Protein AF-A0A842LSG8-F1 (afdb_monomer_lite)

Structure (mmCIF, N/CA/C/O backbone):
data_AF-A0A842LSG8-F1
#
_entry.id   AF-A0A842LSG8-F1
#
loop_
_atom_site.group_PDB
_atom_site.id
_atom_site.type_symbol
_atom_site.label_atom_id
_atom_site.label_alt_id
_atom_site.label_comp_id
_atom_site.label_asym_id
_atom_site.label_entity_id
_atom_site.label_seq_id
_atom_site.pdbx_PDB_ins_code
_atom_site.Cartn_x
_atom_site.Cartn_y
_atom_site.Cartn_z
_atom_site.occupancy
_atom_site.B_iso_or_equiv
_atom_site.auth_seq_id
_atom_site.auth_comp_id
_atom_site.auth_asym_id
_atom_site.auth_atom_id
_atom_site.pdbx_PDB_model_num
ATOM 1 N N . MET A 1 1 ? -43.975 -7.155 25.895 1.00 55.78 1 MET A N 1
ATOM 2 C CA . MET A 1 1 ? -42.741 -7.930 25.704 1.00 55.78 1 MET A CA 1
ATOM 3 C C . MET A 1 1 ? -42.785 -9.088 26.669 1.00 55.78 1 MET A C 1
ATOM 5 O O . MET A 1 1 ? -43.113 -8.853 27.828 1.00 55.78 1 MET A O 1
ATOM 9 N N . SER A 1 2 ? -42.590 -10.312 26.189 1.00 77.25 2 SER A N 1
ATOM 10 C CA . SER A 1 2 ? -42.457 -11.473 27.076 1.00 77.25 2 SER A CA 1
ATOM 11 C C . SER A 1 2 ? -41.068 -11.467 27.731 1.00 77.25 2 SER A C 1
ATOM 13 O O . SER A 1 2 ? -40.121 -10.920 27.170 1.00 77.25 2 SER A O 1
ATOM 15 N N . GLU A 1 3 ? -40.923 -12.083 28.907 1.00 71.56 3 GLU A N 1
ATOM 16 C CA . GLU A 1 3 ? -39.617 -12.243 29.584 1.00 71.56 3 GLU A CA 1
ATOM 17 C C . GLU A 1 3 ? -38.573 -12.937 28.684 1.00 71.56 3 GLU A C 1
ATOM 19 O O . GLU A 1 3 ? -37.369 -12.710 28.795 1.00 71.56 3 GLU A O 1
ATOM 24 N N . GLU A 1 4 ? -39.042 -13.753 27.741 1.00 65.88 4 GLU A N 1
ATOM 25 C CA . GLU A 1 4 ? -38.227 -14.462 26.758 1.00 65.88 4 GLU A CA 1
ATOM 26 C C . GLU A 1 4 ? -37.640 -13.515 25.689 1.00 65.88 4 GLU A C 1
ATOM 28 O O . GLU A 1 4 ? -36.493 -13.688 25.273 1.00 65.88 4 GLU A O 1
ATOM 33 N N . GLU A 1 5 ? -38.374 -12.465 25.302 1.00 69.44 5 GLU A N 1
ATOM 34 C CA . GLU A 1 5 ? -37.896 -11.418 24.387 1.00 69.44 5 GLU A CA 1
ATOM 35 C C . GLU A 1 5 ? -36.836 -10.521 25.051 1.00 69.44 5 GLU A C 1
ATOM 37 O O . GLU A 1 5 ? -35.821 -10.207 24.426 1.00 69.44 5 GLU A O 1
ATOM 42 N N . GLU A 1 6 ? -37.009 -10.160 26.330 1.00 69.94 6 GLU A N 1
ATOM 43 C CA . GLU A 1 6 ? -36.014 -9.374 27.087 1.00 69.94 6 GLU A CA 1
ATOM 44 C C . GLU A 1 6 ? -34.704 -10.144 27.307 1.00 69.94 6 GLU A C 1
ATOM 46 O O . GLU A 1 6 ? -33.606 -9.575 27.211 1.00 69.94 6 GLU A O 1
ATOM 51 N N . LEU A 1 7 ? -34.795 -11.452 27.564 1.00 68.69 7 LEU A N 1
ATOM 52 C CA . LEU A 1 7 ? -33.628 -12.316 27.726 1.00 68.69 7 LEU A CA 1
ATOM 53 C C . LEU A 1 7 ? -32.852 -12.460 26.408 1.00 68.69 7 LEU A C 1
ATOM 55 O O . LEU A 1 7 ? -31.624 -12.333 26.397 1.00 68.69 7 LEU A O 1
ATOM 59 N N . GLN A 1 8 ? -33.552 -12.674 25.289 1.00 60.44 8 GLN A N 1
ATOM 60 C CA . GLN A 1 8 ? -32.927 -12.738 23.965 1.00 60.44 8 GLN A CA 1
ATOM 61 C C . GLN A 1 8 ? -32.280 -11.410 23.570 1.00 60.44 8 GLN A C 1
ATOM 63 O O . GLN A 1 8 ? -31.160 -11.399 23.050 1.00 60.44 8 GLN A O 1
ATOM 68 N N . GLU A 1 9 ? -32.933 -10.282 23.855 1.00 70.75 9 GLU A N 1
ATOM 69 C CA . GLU A 1 9 ? -32.367 -8.967 23.581 1.00 70.75 9 GLU A CA 1
ATOM 70 C C . GLU A 1 9 ? -31.087 -8.734 24.399 1.00 70.75 9 GLU A C 1
ATOM 72 O O . GLU A 1 9 ? -30.064 -8.319 23.846 1.00 70.75 9 GLU A O 1
ATOM 77 N N . THR A 1 10 ? -31.098 -9.083 25.685 1.00 64.75 10 THR A N 1
ATOM 78 C CA . THR A 1 10 ? -29.938 -8.943 26.577 1.00 64.75 10 THR A CA 1
ATOM 79 C C . THR A 1 10 ? -28.764 -9.817 26.134 1.00 64.75 10 THR A C 1
ATOM 81 O O . THR A 1 10 ? -27.637 -9.325 26.028 1.00 64.75 10 THR A O 1
ATOM 84 N N . LEU A 1 11 ? -29.017 -11.086 25.798 1.00 55.78 11 LEU A N 1
ATOM 85 C CA . LEU A 1 11 ? -27.997 -11.999 25.274 1.00 55.78 11 LEU A CA 1
ATOM 86 C C . LEU A 1 11 ? -27.431 -11.502 23.940 1.00 55.78 11 LEU A C 1
ATOM 88 O O . LEU A 1 11 ? -26.215 -11.483 23.756 1.00 55.78 11 LEU A O 1
ATOM 92 N N . SER A 1 12 ? -28.286 -11.024 23.031 1.00 52.38 12 SER A N 1
ATOM 93 C CA . SER A 1 12 ? -27.840 -10.479 21.744 1.00 52.38 12 SER A CA 1
ATOM 94 C C . SER A 1 12 ? -26.951 -9.243 21.915 1.00 52.38 12 SER A C 1
ATOM 96 O O . SER A 1 12 ? -25.945 -9.097 21.218 1.00 52.38 12 SER A O 1
ATOM 98 N N . ARG A 1 13 ? -27.274 -8.369 22.877 1.00 48.56 13 ARG A N 1
ATOM 99 C CA . ARG A 1 13 ? -26.466 -7.193 23.217 1.00 48.56 13 ARG A CA 1
ATOM 100 C C . ARG A 1 13 ? -25.126 -7.606 23.818 1.00 48.56 13 ARG A C 1
ATOM 102 O O . ARG A 1 13 ? -24.107 -7.072 23.396 1.00 48.56 13 ARG A O 1
ATOM 109 N N . ALA A 1 14 ? -25.109 -8.573 24.735 1.00 36.78 14 ALA A N 1
ATOM 110 C CA . ALA A 1 14 ? -23.878 -9.073 25.348 1.00 36.78 14 ALA A CA 1
ATOM 111 C C . ALA A 1 14 ? -22.926 -9.693 24.310 1.00 36.78 14 ALA A C 1
ATOM 113 O O . ALA A 1 14 ? -21.749 -9.337 24.269 1.00 36.78 14 ALA A O 1
ATOM 114 N N . VAL A 1 15 ? -23.448 -10.534 23.409 1.00 47.09 15 VAL A N 1
ATOM 115 C CA . VAL A 1 15 ? -22.669 -11.132 22.311 1.00 47.09 15 VAL A CA 1
ATOM 116 C C . VAL A 1 15 ? -22.115 -10.056 21.373 1.00 47.09 15 VAL A C 1
ATOM 118 O O . VAL A 1 15 ? -20.947 -10.109 20.996 1.00 47.09 15 VAL A O 1
ATOM 121 N N . ARG A 1 16 ? -22.913 -9.033 21.033 1.00 49.25 16 ARG A N 1
ATOM 122 C CA . ARG A 1 16 ? -22.454 -7.901 20.207 1.00 49.25 16 ARG A CA 1
ATOM 123 C C . ARG A 1 16 ? -21.369 -7.074 20.891 1.00 49.25 16 ARG A C 1
ATOM 125 O O . ARG A 1 16 ? -20.438 -6.644 20.221 1.00 49.25 16 ARG A O 1
ATOM 132 N N . VAL A 1 17 ? -21.477 -6.840 22.200 1.00 54.22 17 VAL A N 1
ATOM 133 C CA . VAL A 1 17 ? -20.466 -6.101 22.974 1.00 54.22 17 VAL A CA 1
ATOM 134 C C . VAL A 1 17 ? -19.151 -6.876 23.022 1.00 54.22 17 VAL A C 1
ATOM 136 O O . VAL A 1 17 ? -18.103 -6.278 22.800 1.00 54.22 17 VAL A O 1
ATOM 139 N N . GLN A 1 18 ? -19.205 -8.192 23.241 1.00 53.81 18 GLN A N 1
ATOM 140 C CA . GLN A 1 18 ? -18.018 -9.044 23.233 1.00 53.81 18 GLN A CA 1
ATOM 141 C C . GLN A 1 18 ? -17.352 -9.069 21.850 1.00 53.81 18 GLN A C 1
ATOM 143 O O . GLN A 1 18 ? -16.176 -8.745 21.742 1.00 53.81 18 GLN A O 1
ATOM 148 N N . ALA A 1 19 ? -18.119 -9.324 20.783 1.00 60.44 19 ALA A N 1
ATOM 149 C CA . ALA A 1 19 ? -17.597 -9.319 19.415 1.00 60.44 19 ALA A CA 1
ATOM 150 C C . ALA A 1 19 ? -17.009 -7.955 19.009 1.00 60.44 19 ALA A C 1
ATOM 152 O O . ALA A 1 19 ? -15.992 -7.889 18.319 1.00 60.44 19 ALA A O 1
ATOM 153 N N . LYS A 1 20 ? -17.624 -6.854 19.462 1.00 60.91 20 LYS A N 1
ATOM 154 C CA . LYS A 1 20 ? -17.096 -5.502 19.254 1.00 60.91 20 LYS A CA 1
ATOM 155 C C . LYS A 1 20 ? -15.776 -5.286 20.000 1.00 60.91 20 LYS A C 1
ATOM 157 O O . LYS A 1 20 ? -14.866 -4.698 19.425 1.00 60.91 20 LYS A O 1
ATOM 162 N N . GLY A 1 21 ? -15.668 -5.762 21.242 1.00 70.81 21 GLY A N 1
ATOM 163 C CA . GLY A 1 21 ? -14.427 -5.716 22.019 1.00 70.81 21 GLY A CA 1
ATOM 164 C C . GLY A 1 21 ? -13.300 -6.508 21.354 1.00 70.81 21 GLY A C 1
ATOM 165 O O . GLY A 1 21 ? -12.195 -5.990 21.212 1.00 70.81 21 GLY A O 1
ATOM 166 N N . ASP A 1 22 ? -13.601 -7.708 20.856 1.00 79.56 22 ASP A N 1
ATOM 167 C CA . ASP A 1 22 ? -12.632 -8.559 20.155 1.00 79.56 22 ASP A CA 1
ATOM 168 C C . ASP A 1 22 ? -12.140 -7.899 18.852 1.00 79.56 22 ASP A C 1
ATOM 170 O O . ASP A 1 22 ? -10.942 -7.893 18.557 1.00 79.56 22 ASP A O 1
ATOM 174 N N . PHE A 1 23 ? -13.047 -7.279 18.089 1.00 85.88 23 PHE A N 1
ATOM 175 C CA . PHE A 1 23 ? -12.702 -6.546 16.868 1.00 85.88 23 PHE A CA 1
ATOM 176 C C . PHE A 1 23 ? -11.850 -5.301 17.145 1.00 85.88 23 PHE A C 1
ATOM 178 O O . PHE A 1 23 ? -10.839 -5.076 16.479 1.00 85.88 23 PHE A O 1
ATOM 185 N N . GLU A 1 24 ? -12.230 -4.503 18.144 1.00 88.94 24 GLU A N 1
ATOM 186 C CA . GLU A 1 24 ? -11.475 -3.319 18.552 1.00 88.94 24 GLU A CA 1
ATOM 187 C C . GLU A 1 24 ? -10.051 -3.687 18.991 1.00 88.94 24 GLU A C 1
ATOM 189 O O . GLU A 1 24 ? -9.092 -3.029 18.584 1.00 88.94 24 GLU A O 1
ATOM 194 N N . GLN A 1 25 ? -9.894 -4.766 19.764 1.00 87.25 25 GLN A N 1
ATOM 195 C CA . GLN A 1 25 ? -8.588 -5.266 20.195 1.00 87.25 25 GLN A CA 1
ATOM 196 C C . GLN A 1 25 ? -7.729 -5.751 19.021 1.00 87.25 25 GLN A C 1
ATOM 198 O O . GLN A 1 25 ? -6.537 -5.435 18.965 1.00 87.25 25 GLN A O 1
ATOM 203 N N . LEU A 1 26 ? -8.314 -6.475 18.059 1.00 87.25 26 LEU A N 1
ATOM 204 C CA . LEU A 1 26 ? -7.616 -6.900 16.840 1.00 87.25 26 LEU A CA 1
ATOM 205 C C . LEU A 1 26 ? -7.103 -5.695 16.045 1.00 87.25 26 LEU A C 1
ATOM 207 O O . LEU A 1 26 ? -5.921 -5.630 15.694 1.00 87.25 26 LEU A O 1
ATOM 211 N N . LEU A 1 27 ? -7.975 -4.712 15.819 1.00 90.38 27 LEU A N 1
ATOM 212 C CA . LEU A 1 27 ? -7.647 -3.502 15.075 1.00 90.38 27 LEU A CA 1
ATOM 213 C C . LEU A 1 27 ? -6.578 -2.670 15.797 1.00 90.38 27 LEU A C 1
ATOM 215 O O . LEU A 1 27 ? -5.617 -2.213 15.174 1.00 90.38 27 LEU A O 1
ATOM 219 N N . ALA A 1 28 ? -6.696 -2.524 17.119 1.00 89.69 28 ALA A N 1
ATOM 220 C CA . ALA A 1 28 ? -5.701 -1.848 17.941 1.00 89.69 28 ALA A CA 1
ATOM 221 C C . ALA A 1 28 ? -4.338 -2.545 17.875 1.00 89.69 28 ALA A C 1
ATOM 223 O O . ALA A 1 28 ? -3.325 -1.872 17.683 1.00 89.69 28 ALA A O 1
ATOM 224 N N . SER A 1 29 ? -4.297 -3.876 17.970 1.00 87.38 29 SER A N 1
ATOM 225 C CA . SER A 1 29 ? -3.062 -4.664 17.879 1.00 87.38 29 SER A CA 1
ATOM 226 C C . SER A 1 29 ? -2.364 -4.496 16.527 1.00 87.38 29 SER A C 1
ATOM 228 O O . SER A 1 29 ? -1.147 -4.279 16.468 1.00 87.38 29 SER A O 1
ATOM 230 N N . GLN A 1 30 ? -3.130 -4.519 15.433 1.00 88.81 30 GLN A N 1
ATOM 231 C CA . GLN A 1 30 ? -2.596 -4.318 14.089 1.00 88.81 30 GLN A CA 1
ATOM 232 C C . GLN A 1 30 ? -2.036 -2.906 13.900 1.00 88.81 30 GLN A C 1
ATOM 234 O O . GLN A 1 30 ? -0.895 -2.752 13.457 1.00 88.81 30 GLN A O 1
ATOM 239 N N . LEU A 1 31 ? -2.792 -1.871 14.281 1.00 91.06 31 LEU A N 1
ATOM 240 C CA . LEU A 1 31 ? -2.326 -0.486 14.166 1.00 91.06 31 LEU A CA 1
ATOM 241 C C . LEU A 1 31 ? -1.130 -0.201 15.079 1.00 91.06 31 LEU A C 1
ATOM 243 O O . LEU A 1 31 ? -0.202 0.498 14.671 1.00 91.06 31 LEU A O 1
ATOM 247 N N . ALA A 1 32 ? -1.110 -0.757 16.291 1.00 88.94 32 ALA A N 1
ATOM 248 C CA . ALA A 1 32 ? 0.016 -0.611 17.204 1.00 88.94 32 ALA A CA 1
ATOM 249 C C . ALA A 1 32 ? 1.275 -1.295 16.661 1.00 88.94 32 ALA A C 1
ATOM 251 O O . ALA A 1 32 ? 2.360 -0.717 16.723 1.00 88.94 32 ALA A O 1
ATOM 252 N N . SER A 1 33 ? 1.131 -2.477 16.059 1.00 87.56 33 SER A N 1
ATOM 253 C CA . SER A 1 33 ? 2.239 -3.176 15.403 1.00 87.56 33 SER A CA 1
ATOM 254 C C . SER A 1 33 ? 2.791 -2.372 14.220 1.00 87.56 33 SER A C 1
ATOM 256 O O . SER A 1 33 ? 4.010 -2.256 14.085 1.00 87.56 33 SER A O 1
ATOM 258 N N . ALA A 1 34 ? 1.920 -1.738 13.422 1.00 90.31 34 ALA A N 1
ATOM 259 C CA . ALA A 1 34 ? 2.311 -0.893 12.291 1.00 90.31 34 ALA A CA 1
ATOM 260 C C . ALA A 1 34 ? 3.203 0.295 12.699 1.00 90.31 34 ALA A C 1
ATOM 262 O O . ALA A 1 34 ? 4.068 0.701 11.924 1.00 90.31 34 ALA A O 1
ATOM 263 N N . LEU A 1 35 ? 3.051 0.848 13.912 1.00 86.56 35 LEU A N 1
ATOM 264 C CA . LEU A 1 35 ? 3.853 1.989 14.386 1.00 86.56 35 LEU A CA 1
ATOM 265 C C . LEU A 1 35 ? 5.359 1.703 14.415 1.00 86.56 35 LEU A C 1
ATOM 267 O O . LEU A 1 35 ? 6.147 2.616 14.140 1.00 86.56 35 LEU A O 1
ATOM 271 N N . PHE A 1 36 ? 5.736 0.456 14.702 1.00 85.00 36 PHE A N 1
ATOM 272 C CA . PHE A 1 36 ? 7.124 0.027 14.886 1.00 85.00 36 PHE A CA 1
ATOM 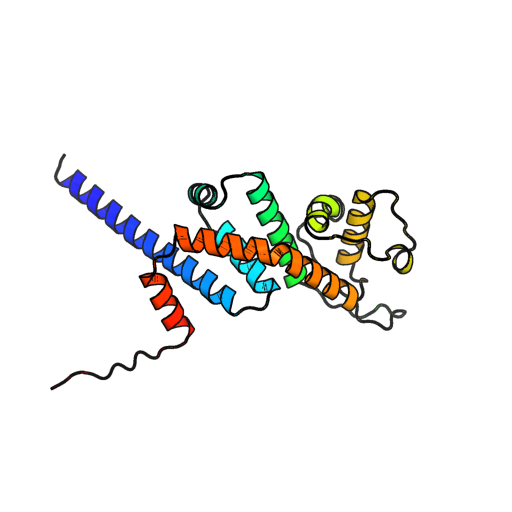273 C C . PHE A 1 36 ? 7.744 -0.630 13.647 1.00 85.00 36 PHE A C 1
ATOM 275 O O . PHE A 1 36 ? 8.917 -0.991 13.685 1.00 85.00 36 PHE A O 1
ATOM 282 N N . GLN A 1 37 ? 6.985 -0.781 12.560 1.00 90.75 37 GLN A N 1
ATOM 283 C CA . GLN A 1 37 ? 7.505 -1.320 11.303 1.00 90.75 37 GLN A CA 1
ATOM 284 C C . GLN A 1 37 ? 8.253 -0.266 10.481 1.00 90.75 37 GLN A C 1
ATOM 286 O O . GLN A 1 37 ? 8.086 0.948 10.675 1.00 90.75 37 GLN A O 1
ATOM 291 N N . ASP A 1 38 ? 9.040 -0.746 9.515 1.00 94.75 38 ASP A N 1
ATOM 292 C CA . ASP A 1 38 ? 9.593 0.085 8.450 1.00 94.75 38 ASP A CA 1
ATOM 293 C C . ASP A 1 38 ? 8.476 0.789 7.646 1.00 94.75 38 ASP A C 1
ATOM 295 O O . ASP A 1 38 ? 7.304 0.391 7.703 1.00 94.75 38 ASP A O 1
ATOM 299 N N . PRO A 1 39 ? 8.802 1.864 6.908 1.00 97.38 39 PRO A N 1
ATOM 300 C CA . PRO A 1 39 ? 7.802 2.668 6.217 1.00 97.38 39 PRO A CA 1
ATOM 301 C C . PRO A 1 39 ? 6.884 1.894 5.262 1.00 97.38 39 PRO A C 1
ATOM 303 O O . PRO A 1 39 ? 5.682 2.164 5.243 1.00 97.38 39 PRO A O 1
ATOM 306 N N . LEU A 1 40 ? 7.414 0.934 4.497 1.00 97.44 40 LEU A N 1
ATOM 307 C CA . LEU A 1 40 ? 6.625 0.164 3.536 1.00 97.44 40 LEU A CA 1
ATOM 308 C C . LEU A 1 40 ? 5.634 -0.745 4.265 1.00 97.44 40 LEU A C 1
ATOM 310 O O . LEU A 1 40 ? 4.435 -0.720 3.975 1.00 97.44 40 LEU A O 1
ATOM 314 N N . ASN A 1 41 ? 6.110 -1.496 5.261 1.00 95.25 41 ASN A N 1
ATOM 315 C CA . ASN A 1 41 ? 5.244 -2.363 6.055 1.00 95.25 41 ASN A CA 1
ATOM 316 C C . ASN A 1 41 ? 4.208 -1.571 6.857 1.00 95.25 41 ASN A C 1
ATOM 318 O O . ASN A 1 41 ? 3.069 -2.012 6.980 1.00 95.25 41 ASN A O 1
ATOM 322 N N . LYS A 1 42 ? 4.544 -0.373 7.340 1.00 96.81 42 LYS A N 1
ATOM 323 C CA . LYS A 1 42 ? 3.579 0.524 7.989 1.00 96.81 42 LYS A CA 1
ATOM 324 C C . LYS A 1 42 ? 2.436 0.911 7.053 1.00 96.81 42 LYS A C 1
ATOM 326 O O . LYS A 1 42 ? 1.278 0.797 7.445 1.00 96.81 42 LYS A O 1
ATOM 331 N N . ILE A 1 43 ? 2.748 1.334 5.825 1.00 98.06 43 ILE A N 1
ATOM 332 C CA . ILE A 1 43 ? 1.739 1.652 4.801 1.00 98.06 43 ILE A CA 1
ATOM 333 C C . ILE A 1 43 ? 0.851 0.432 4.549 1.00 98.06 43 ILE A C 1
ATOM 335 O O . ILE A 1 43 ? -0.372 0.526 4.656 1.00 98.06 43 ILE A O 1
ATOM 339 N N . ARG A 1 44 ? 1.476 -0.723 4.284 1.00 97.25 44 ARG A N 1
ATOM 340 C CA . ARG A 1 44 ? 0.781 -1.987 4.025 1.00 97.25 44 ARG A CA 1
ATOM 341 C C . ARG A 1 44 ? -0.176 -2.349 5.158 1.00 97.25 44 ARG A C 1
ATOM 343 O O . ARG A 1 44 ? -1.360 -2.530 4.907 1.00 97.25 44 ARG A O 1
ATOM 350 N N . MET A 1 45 ? 0.308 -2.394 6.397 1.00 95.38 45 MET A N 1
ATOM 351 C CA . MET A 1 45 ? -0.488 -2.808 7.555 1.00 95.38 45 MET A CA 1
ATOM 352 C C . MET A 1 45 ? -1.662 -1.871 7.840 1.00 95.38 45 MET A C 1
ATOM 354 O O . MET A 1 45 ? -2.708 -2.335 8.291 1.00 95.38 45 MET A O 1
ATOM 358 N N . VAL A 1 46 ? -1.510 -0.568 7.587 1.00 97.31 46 VAL A N 1
ATOM 359 C CA . VAL A 1 46 ? -2.612 0.389 7.749 1.00 97.31 46 VAL A CA 1
ATOM 360 C C . VAL A 1 46 ? -3.677 0.198 6.675 1.00 97.31 46 VAL A C 1
ATOM 362 O O . VAL A 1 46 ? -4.866 0.210 6.991 1.00 97.31 46 VAL A O 1
ATOM 365 N N . PHE A 1 47 ? -3.277 -0.007 5.420 1.00 97.31 47 PHE A N 1
ATOM 366 C CA . PHE A 1 47 ? -4.240 -0.322 4.368 1.00 97.31 47 PHE A CA 1
ATOM 367 C C . PHE A 1 47 ? -4.911 -1.682 4.606 1.00 97.31 47 PHE A C 1
ATOM 369 O O . PHE A 1 47 ? -6.118 -1.790 4.431 1.00 97.31 47 PHE A O 1
ATOM 376 N N . GLU A 1 48 ? -4.190 -2.690 5.102 1.00 94.69 48 GLU A N 1
ATOM 377 C CA . GLU A 1 48 ? -4.782 -3.966 5.532 1.00 94.69 48 GLU A CA 1
ATOM 378 C C . GLU A 1 48 ? -5.810 -3.759 6.651 1.00 94.69 48 GLU A C 1
ATOM 380 O O . GLU A 1 48 ? -6.915 -4.285 6.566 1.00 94.69 48 GLU A O 1
ATOM 385 N N . ALA A 1 49 ? -5.489 -2.948 7.665 1.00 94.94 49 ALA A N 1
ATOM 386 C CA . ALA A 1 49 ? -6.399 -2.659 8.774 1.00 94.94 49 ALA A CA 1
ATOM 387 C C . ALA A 1 49 ? -7.703 -2.017 8.281 1.00 94.94 49 ALA A C 1
ATOM 389 O O . ALA A 1 49 ? -8.783 -2.329 8.774 1.00 94.94 49 ALA A O 1
ATOM 390 N N . TYR A 1 50 ? -7.603 -1.151 7.274 1.00 96.12 50 TYR A N 1
ATOM 391 C CA . TYR A 1 50 ? -8.759 -0.573 6.606 1.00 96.12 50 TYR A CA 1
ATOM 392 C C . TYR A 1 50 ? -9.578 -1.604 5.819 1.00 96.12 50 TYR A C 1
ATOM 394 O O . TYR A 1 50 ? -10.806 -1.615 5.891 1.00 96.12 50 TYR A O 1
ATOM 402 N N . LEU A 1 51 ? -8.913 -2.478 5.061 1.00 93.25 51 LEU A N 1
ATOM 403 C CA . LEU A 1 51 ? -9.579 -3.491 4.241 1.00 93.25 51 LEU A CA 1
ATOM 404 C C . LEU A 1 51 ? -10.282 -4.566 5.081 1.00 93.25 51 LEU A C 1
ATOM 406 O O . LEU A 1 51 ? -11.266 -5.136 4.610 1.00 93.25 51 LEU A O 1
ATOM 410 N N . LEU A 1 52 ? -9.824 -4.790 6.317 1.00 90.06 52 LEU A N 1
ATOM 411 C CA . LEU A 1 52 ? -10.464 -5.665 7.304 1.00 90.06 52 LEU A CA 1
ATOM 412 C C . LEU A 1 52 ? -11.761 -5.096 7.893 1.00 90.06 52 LEU A C 1
ATOM 414 O O . LEU A 1 52 ? -12.527 -5.851 8.494 1.00 90.06 52 LEU A O 1
ATOM 418 N N . LEU A 1 53 ? -12.019 -3.791 7.753 1.00 91.50 53 LEU A N 1
ATOM 419 C CA . LEU A 1 53 ? -13.268 -3.208 8.235 1.00 91.50 53 LEU A CA 1
ATOM 420 C C . LEU A 1 53 ? -14.464 -3.788 7.452 1.00 91.50 53 LEU A C 1
ATOM 422 O O . LEU A 1 53 ? -14.375 -3.951 6.230 1.00 91.50 53 LEU A O 1
ATOM 426 N N . PRO A 1 54 ? -15.609 -4.039 8.107 1.00 90.31 54 PRO A N 1
ATOM 427 C CA . PRO A 1 54 ? -16.869 -4.277 7.409 1.00 90.31 54 PRO A CA 1
ATOM 428 C C . PRO A 1 54 ? -17.203 -3.125 6.450 1.00 90.31 54 PRO A C 1
ATOM 430 O O . PRO A 1 54 ? -16.874 -1.971 6.725 1.00 90.31 54 PRO A O 1
ATOM 433 N N . ASP A 1 55 ? -17.892 -3.396 5.340 1.00 89.25 55 ASP A N 1
ATOM 434 C CA . ASP A 1 55 ? -18.178 -2.358 4.333 1.00 89.25 55 ASP A CA 1
ATOM 435 C C . ASP A 1 55 ? -18.988 -1.181 4.904 1.00 89.25 55 ASP A C 1
ATOM 437 O O . ASP A 1 55 ? -18.715 -0.023 4.588 1.00 89.25 55 ASP A O 1
ATOM 441 N N . GLU A 1 56 ? -19.908 -1.456 5.833 1.00 90.25 56 GLU A N 1
ATOM 442 C CA . GLU A 1 56 ? -20.658 -0.433 6.576 1.00 90.25 56 GLU A CA 1
ATOM 443 C C . GLU A 1 56 ? -19.771 0.481 7.438 1.00 90.25 56 GLU A C 1
ATOM 445 O O . GLU A 1 56 ? -20.122 1.634 7.701 1.00 90.25 56 GLU A O 1
ATOM 450 N N . ASP A 1 57 ? -18.614 -0.018 7.869 1.00 92.25 57 ASP A N 1
ATOM 451 C CA . ASP A 1 57 ? -17.634 0.703 8.673 1.00 92.25 57 ASP A CA 1
ATOM 452 C C . ASP A 1 57 ? -16.609 1.438 7.809 1.00 92.25 57 ASP A C 1
ATOM 454 O O . ASP A 1 57 ? -16.177 2.531 8.186 1.00 92.25 57 ASP A O 1
ATOM 458 N N . LYS A 1 58 ? -16.279 0.917 6.619 1.00 93.06 58 LYS A N 1
ATOM 459 C CA . LYS A 1 58 ? -15.403 1.607 5.659 1.00 93.06 58 LYS A CA 1
ATOM 460 C C . LYS A 1 58 ? -15.955 2.986 5.300 1.00 93.06 58 LYS A C 1
ATOM 462 O O . LYS A 1 58 ? -15.214 3.962 5.394 1.00 93.06 58 LYS A O 1
ATOM 467 N N . VAL A 1 59 ? -17.264 3.089 5.039 1.00 93.12 59 VAL A N 1
ATOM 468 C CA . VAL A 1 59 ? -17.954 4.359 4.717 1.00 93.12 59 VAL A CA 1
ATOM 469 C C . VAL A 1 59 ? -17.834 5.398 5.846 1.00 93.12 59 VAL A C 1
ATOM 471 O O . VAL A 1 59 ? -17.842 6.607 5.609 1.00 93.12 59 VAL A O 1
ATOM 474 N N . LYS A 1 60 ? -17.681 4.953 7.102 1.00 92.25 60 LYS A N 1
ATOM 475 C CA . LYS A 1 60 ? -17.514 5.844 8.268 1.00 92.25 60 LYS A CA 1
ATOM 476 C C . LYS A 1 60 ? -16.109 6.452 8.359 1.00 92.25 60 LYS A C 1
ATOM 478 O O . LYS A 1 60 ? -15.927 7.436 9.083 1.00 92.25 60 LYS A O 1
ATOM 483 N N . VAL A 1 61 ? -15.128 5.859 7.676 1.00 94.06 61 VAL A N 1
ATOM 484 C CA . VAL A 1 61 ? -13.714 6.278 7.652 1.00 94.06 61 VAL A CA 1
ATOM 485 C C . VAL A 1 61 ? -13.386 7.010 6.353 1.00 94.06 61 VAL A C 1
ATOM 487 O O . VAL A 1 61 ? -12.720 8.048 6.365 1.00 94.06 61 VAL A O 1
ATOM 490 N N . VAL A 1 62 ? -13.864 6.469 5.240 1.00 94.69 62 VAL A N 1
ATOM 491 C CA . VAL A 1 62 ? -13.673 6.970 3.884 1.00 94.69 62 VAL A CA 1
ATOM 492 C C . VAL A 1 62 ? -15.061 7.008 3.249 1.00 94.69 62 VAL A C 1
ATOM 494 O O . VAL A 1 62 ? -15.642 5.955 3.049 1.00 94.69 62 VAL A O 1
ATOM 497 N N . PRO A 1 63 ? -15.645 8.188 3.004 1.00 88.88 63 PRO A N 1
ATOM 498 C CA . PRO A 1 63 ? -16.980 8.285 2.413 1.00 88.88 63 PRO A CA 1
ATOM 499 C C . PRO A 1 63 ? -16.976 8.361 0.874 1.00 88.88 63 PRO A C 1
ATOM 501 O O . PRO A 1 63 ? -18.046 8.347 0.274 1.00 88.88 63 PRO A O 1
ATOM 504 N N . ASP A 1 64 ? -15.809 8.510 0.237 1.00 92.94 64 ASP A N 1
ATOM 505 C CA . ASP A 1 64 ? -15.662 8.692 -1.215 1.00 92.94 64 ASP A CA 1
ATOM 506 C C . ASP A 1 64 ? -15.136 7.423 -1.897 1.00 92.94 64 ASP A C 1
ATOM 508 O O . ASP A 1 64 ? -13.984 7.040 -1.681 1.00 92.94 64 ASP A O 1
ATOM 512 N N . ASP A 1 65 ? -15.943 6.812 -2.774 1.00 92.00 65 ASP A N 1
ATOM 513 C CA . ASP A 1 65 ? -15.622 5.580 -3.521 1.00 92.00 65 ASP A CA 1
ATOM 514 C C . ASP A 1 65 ? -14.271 5.644 -4.251 1.00 92.00 65 ASP A C 1
ATOM 516 O O . ASP A 1 65 ? -13.552 4.646 -4.342 1.00 92.00 65 ASP A O 1
ATOM 520 N N . LYS A 1 66 ? -13.871 6.826 -4.738 1.00 94.25 66 LYS A N 1
ATOM 521 C CA . LYS A 1 66 ? -12.570 6.991 -5.406 1.00 94.25 66 LYS A CA 1
ATOM 522 C C . LYS A 1 66 ? -11.400 6.881 -4.433 1.00 94.25 66 LYS A C 1
ATOM 524 O O . LYS A 1 66 ? -10.349 6.354 -4.798 1.00 94.25 66 LYS A O 1
ATOM 529 N N . GLU A 1 67 ? -11.559 7.361 -3.202 1.00 95.44 67 GLU A N 1
ATOM 530 C CA . GLU A 1 67 ? -10.567 7.189 -2.140 1.00 95.44 67 GLU A CA 1
ATOM 531 C C . GLU A 1 67 ? -10.476 5.708 -1.721 1.00 95.44 67 GLU A C 1
ATOM 533 O O . GLU A 1 67 ? -9.359 5.209 -1.566 1.00 95.44 67 GLU A O 1
ATOM 538 N N . HIS A 1 68 ? -11.597 4.964 -1.662 1.00 94.56 68 HIS A N 1
ATOM 539 C CA . HIS A 1 68 ? -11.579 3.502 -1.450 1.00 94.56 68 HIS A CA 1
ATOM 540 C C . HIS A 1 68 ? -10.742 2.786 -2.513 1.00 94.56 68 HIS A C 1
ATOM 542 O O . HIS A 1 68 ? -9.839 2.012 -2.185 1.00 94.56 68 HIS A O 1
ATOM 548 N N . GLU A 1 69 ? -11.036 3.057 -3.787 1.00 95.38 69 GLU A N 1
ATOM 549 C CA . GLU A 1 69 ? -10.339 2.438 -4.912 1.00 95.38 69 GLU A CA 1
ATOM 550 C C . GLU A 1 69 ? -8.847 2.791 -4.898 1.00 95.38 69 GLU A C 1
ATOM 552 O O . GLU A 1 69 ? -7.991 1.927 -5.095 1.00 95.38 69 GLU A O 1
ATOM 557 N N . ARG A 1 70 ? -8.514 4.051 -4.595 1.00 96.00 70 ARG A N 1
ATOM 558 C CA . ARG A 1 70 ? -7.124 4.492 -4.469 1.00 96.00 70 ARG A CA 1
ATOM 559 C C . ARG A 1 70 ? -6.383 3.741 -3.363 1.00 96.00 70 ARG A C 1
ATOM 561 O O . ARG A 1 70 ? -5.256 3.312 -3.599 1.00 96.00 70 ARG A O 1
ATOM 568 N N . ILE A 1 71 ? -6.984 3.575 -2.182 1.00 97.06 71 ILE A N 1
ATOM 569 C CA . ILE A 1 71 ? -6.374 2.829 -1.068 1.00 97.06 71 ILE A CA 1
ATOM 570 C C . ILE A 1 71 ? -6.128 1.374 -1.474 1.00 97.06 71 ILE A C 1
ATOM 572 O O . ILE A 1 71 ? -5.029 0.866 -1.262 1.00 97.06 71 ILE A O 1
ATOM 576 N N . PHE A 1 72 ? -7.112 0.728 -2.105 1.00 96.69 72 PHE A N 1
ATOM 577 C CA . PHE A 1 72 ? -6.981 -0.652 -2.574 1.00 96.69 72 PHE A CA 1
ATOM 578 C C . PHE A 1 72 ? -5.827 -0.812 -3.575 1.00 96.69 72 PHE A C 1
ATOM 580 O O . PHE A 1 72 ? -4.968 -1.675 -3.404 1.00 96.69 72 PHE A O 1
ATOM 587 N N . ARG A 1 73 ? -5.726 0.078 -4.568 1.00 97.31 73 ARG A N 1
ATOM 588 C CA . ARG A 1 73 ? -4.636 0.024 -5.553 1.00 97.31 73 ARG A CA 1
ATOM 589 C C . ARG A 1 73 ? -3.262 0.282 -4.935 1.00 97.31 73 ARG A C 1
ATOM 591 O O . ARG A 1 73 ? -2.292 -0.386 -5.281 1.00 97.31 73 ARG A O 1
ATOM 598 N N . LEU A 1 74 ? -3.156 1.240 -4.011 1.00 97.94 74 LEU A N 1
ATOM 599 C CA . LEU A 1 74 ? -1.898 1.501 -3.302 1.00 97.94 74 LEU A CA 1
ATOM 600 C C . LEU A 1 74 ? -1.507 0.332 -2.385 1.00 97.94 74 LEU A C 1
ATOM 602 O O . LEU A 1 74 ? -0.319 0.051 -2.239 1.00 97.94 74 LEU A O 1
ATOM 606 N N . TYR A 1 75 ? -2.481 -0.370 -1.803 1.00 97.88 75 TYR A N 1
ATOM 607 C CA . TYR A 1 75 ? -2.242 -1.612 -1.073 1.00 97.88 75 TYR A CA 1
ATOM 608 C C . TYR A 1 75 ? -1.656 -2.703 -1.975 1.00 97.88 75 TYR A C 1
ATOM 610 O O . TYR A 1 75 ? -0.634 -3.291 -1.628 1.00 97.88 75 TYR A O 1
ATOM 618 N N . GLU A 1 76 ? -2.224 -2.917 -3.161 1.00 97.12 76 GLU A N 1
ATOM 619 C CA . GLU A 1 76 ? -1.702 -3.878 -4.141 1.00 97.12 76 GLU A CA 1
ATOM 620 C C . GLU A 1 76 ? -0.260 -3.557 -4.574 1.00 97.12 76 GLU A C 1
ATOM 622 O O . GLU A 1 76 ? 0.579 -4.454 -4.688 1.00 97.12 76 GLU A O 1
ATOM 627 N N . VAL A 1 77 ? 0.067 -2.272 -4.736 1.00 98.00 77 VAL A N 1
ATOM 628 C CA . VAL A 1 77 ? 1.447 -1.820 -4.985 1.00 98.00 77 VAL A CA 1
ATOM 629 C C . VAL A 1 77 ? 2.358 -2.122 -3.791 1.00 98.00 77 VAL A C 1
ATOM 631 O O . VAL A 1 77 ? 3.460 -2.639 -3.984 1.00 98.00 77 VAL A O 1
ATOM 634 N N . ALA A 1 78 ? 1.906 -1.847 -2.561 1.00 97.94 78 ALA A N 1
ATOM 635 C CA . ALA A 1 78 ? 2.674 -2.147 -1.351 1.00 97.94 78 ALA A CA 1
ATOM 636 C C . ALA A 1 78 ? 2.975 -3.650 -1.226 1.00 97.94 78 ALA A C 1
ATOM 638 O O . ALA A 1 78 ? 4.082 -4.028 -0.838 1.00 97.94 78 ALA A O 1
ATOM 639 N N . ILE A 1 79 ? 2.018 -4.509 -1.594 1.00 97.19 79 ILE A N 1
ATOM 640 C CA . ILE A 1 79 ? 2.205 -5.963 -1.646 1.00 97.19 79 ILE A CA 1
ATOM 641 C C . ILE A 1 79 ? 3.274 -6.337 -2.672 1.00 97.19 79 ILE A C 1
ATOM 643 O O . ILE A 1 79 ? 4.153 -7.134 -2.349 1.00 97.19 79 ILE A O 1
ATOM 647 N N . GLY A 1 80 ? 3.256 -5.732 -3.863 1.00 96.81 80 GLY A N 1
ATOM 648 C CA . GLY A 1 80 ? 4.301 -5.937 -4.869 1.00 96.81 80 GLY A CA 1
ATOM 649 C C . GLY A 1 80 ? 5.696 -5.636 -4.316 1.00 96.81 80 GLY A C 1
ATOM 650 O O . GLY A 1 80 ? 6.567 -6.507 -4.329 1.00 96.81 80 GLY A O 1
ATOM 651 N N . PHE A 1 81 ? 5.901 -4.441 -3.753 1.00 97.62 81 PHE A N 1
ATOM 652 C CA . PHE A 1 81 ? 7.198 -4.058 -3.174 1.00 97.62 81 PHE A CA 1
ATOM 653 C C . PHE A 1 81 ? 7.599 -4.889 -1.947 1.00 97.62 81 PHE A C 1
ATOM 655 O O . PHE A 1 81 ? 8.785 -5.108 -1.717 1.00 97.62 81 PHE A O 1
ATOM 662 N N . SER A 1 82 ? 6.639 -5.412 -1.181 1.00 95.56 82 SER A N 1
ATOM 663 C CA . SER A 1 82 ? 6.942 -6.293 -0.040 1.00 95.56 82 SER A CA 1
ATOM 664 C C . SER A 1 82 ? 7.465 -7.669 -0.472 1.00 95.56 82 SER A C 1
ATOM 666 O O . SER A 1 82 ? 8.044 -8.383 0.341 1.00 95.56 82 SER A O 1
ATOM 668 N N . ASN A 1 83 ? 7.269 -8.042 -1.740 1.00 95.44 83 ASN A N 1
ATOM 669 C CA . ASN A 1 83 ? 7.600 -9.356 -2.286 1.00 95.44 83 ASN A CA 1
ATOM 670 C C . ASN A 1 83 ? 8.652 -9.282 -3.405 1.00 95.44 83 ASN A C 1
ATOM 672 O O . ASN A 1 83 ? 8.659 -10.130 -4.296 1.00 95.44 83 ASN A O 1
ATOM 676 N N . ILE A 1 84 ? 9.533 -8.274 -3.383 1.00 95.44 84 ILE A N 1
ATOM 677 C CA . ILE A 1 84 ? 10.615 -8.142 -4.370 1.00 95.44 84 ILE A CA 1
ATOM 678 C C . ILE A 1 84 ? 11.430 -9.439 -4.441 1.00 95.44 84 ILE A C 1
ATOM 680 O O . ILE A 1 84 ? 11.962 -9.916 -3.437 1.00 95.44 84 ILE A O 1
ATOM 684 N N . VAL A 1 85 ? 11.576 -9.979 -5.650 1.00 93.81 85 VAL A N 1
ATOM 685 C CA . VAL A 1 85 ? 12.386 -11.169 -5.917 1.00 93.81 85 VAL A CA 1
ATOM 686 C C . VAL A 1 85 ? 13.736 -10.719 -6.452 1.00 93.81 85 VAL A C 1
ATOM 688 O O . VAL A 1 85 ? 13.824 -10.169 -7.547 1.00 93.81 85 VAL A O 1
ATOM 691 N N . ILE A 1 86 ? 14.797 -10.955 -5.681 1.00 91.56 86 ILE A N 1
ATOM 692 C CA . ILE A 1 86 ? 16.169 -10.651 -6.102 1.00 91.56 86 ILE A CA 1
ATOM 693 C C . ILE A 1 86 ? 16.689 -11.820 -6.938 1.00 91.56 86 ILE A C 1
ATOM 695 O O . ILE A 1 86 ? 16.793 -12.954 -6.465 1.00 91.56 86 ILE A O 1
ATOM 699 N N . GLY A 1 87 ? 16.994 -11.536 -8.200 1.00 82.75 87 GLY A N 1
ATOM 700 C CA . GLY A 1 87 ? 17.533 -12.490 -9.156 1.00 82.75 87 GLY A CA 1
ATOM 701 C C . GLY A 1 87 ? 19.051 -12.395 -9.268 1.00 82.75 87 GLY A C 1
ATOM 702 O O . GLY A 1 87 ? 19.674 -11.392 -8.917 1.00 82.75 87 GLY A O 1
ATOM 703 N N . ARG A 1 88 ? 19.667 -13.448 -9.817 1.00 67.75 88 ARG A N 1
ATOM 704 C CA . ARG A 1 88 ? 21.050 -13.334 -10.289 1.00 67.75 88 ARG A CA 1
ATOM 705 C C . ARG A 1 88 ? 21.061 -12.489 -11.563 1.00 67.75 88 ARG A C 1
ATOM 707 O O . ARG A 1 88 ? 20.200 -12.717 -12.417 1.00 67.75 88 ARG A O 1
ATOM 714 N N . PRO A 1 89 ? 22.023 -11.566 -11.722 1.00 66.19 89 PRO A N 1
ATOM 715 C CA . PRO A 1 89 ? 22.165 -10.840 -12.971 1.00 66.19 89 PRO A CA 1
ATOM 716 C C . PRO A 1 89 ? 22.299 -11.814 -14.147 1.00 66.19 89 PRO A C 1
ATOM 718 O O . PRO A 1 89 ? 22.963 -12.851 -14.008 1.00 66.19 89 PRO A O 1
ATOM 721 N N . PRO A 1 90 ? 21.727 -11.496 -15.322 1.00 66.69 90 PRO A N 1
ATOM 722 C CA . PRO A 1 90 ? 22.083 -12.202 -16.543 1.00 66.69 90 PRO A CA 1
ATOM 723 C C . PRO A 1 90 ? 23.603 -12.127 -16.770 1.00 66.69 90 PRO A C 1
ATOM 725 O O . PRO A 1 90 ? 24.237 -11.186 -16.292 1.00 66.69 90 PRO A O 1
ATOM 728 N N . PRO A 1 91 ? 24.203 -13.044 -17.552 1.00 66.31 91 PRO A N 1
ATOM 729 C CA . PRO A 1 91 ? 25.660 -13.140 -17.735 1.00 66.31 91 PRO A CA 1
ATOM 730 C C . PRO A 1 91 ? 26.366 -11.850 -18.190 1.00 66.31 91 PRO A C 1
ATOM 732 O O . PRO A 1 91 ? 27.588 -11.758 -18.119 1.00 66.31 91 PRO A O 1
ATOM 735 N N . HIS A 1 92 ? 25.607 -10.871 -18.684 1.00 66.69 92 HIS A N 1
ATOM 736 C CA . HIS A 1 92 ? 26.089 -9.602 -19.224 1.00 66.69 92 HIS A CA 1
ATOM 737 C C . HIS A 1 92 ? 25.830 -8.391 -18.312 1.00 66.69 92 HIS A C 1
ATOM 739 O O . HIS A 1 92 ? 26.210 -7.279 -18.669 1.00 66.69 92 HIS A O 1
ATOM 745 N N . TYR A 1 93 ? 25.205 -8.585 -17.148 1.00 63.19 93 TYR A N 1
ATOM 746 C CA . TYR A 1 93 ? 24.942 -7.521 -16.181 1.00 63.19 93 TYR A CA 1
ATOM 747 C C . TYR A 1 93 ? 25.856 -7.680 -14.966 1.00 63.19 93 TYR A C 1
ATOM 749 O O . TYR A 1 93 ? 26.016 -8.766 -14.419 1.00 63.19 93 TYR A O 1
ATOM 757 N N . PHE A 1 94 ? 26.451 -6.574 -14.526 1.00 70.12 94 PHE A N 1
ATOM 758 C CA . PHE A 1 94 ? 27.318 -6.531 -13.342 1.00 70.12 94 PHE A CA 1
ATOM 759 C C . PHE A 1 94 ? 26.588 -6.025 -12.087 1.00 70.12 94 PHE A C 1
ATOM 761 O O . PHE A 1 94 ? 27.221 -5.780 -11.064 1.00 70.12 94 PHE A O 1
ATOM 768 N N . VAL A 1 95 ? 25.268 -5.836 -12.167 1.00 80.56 95 VAL A N 1
ATOM 769 C CA . VAL A 1 95 ? 24.430 -5.270 -11.099 1.00 80.56 95 VAL A CA 1
ATOM 770 C C . VAL A 1 95 ? 23.344 -6.258 -10.699 1.00 80.56 95 VAL A C 1
ATOM 772 O O . VAL A 1 95 ? 22.787 -6.926 -11.562 1.00 80.56 95 VAL A O 1
ATOM 775 N N . GLU A 1 96 ? 23.036 -6.355 -9.405 1.00 87.44 96 GLU A N 1
ATOM 776 C CA . GLU A 1 96 ? 21.915 -7.173 -8.930 1.00 87.44 96 GLU A CA 1
ATOM 777 C C . GLU A 1 96 ? 20.605 -6.699 -9.566 1.00 87.44 96 GLU A C 1
ATOM 779 O O . GLU A 1 96 ? 20.311 -5.500 -9.591 1.00 87.44 96 GLU A O 1
ATOM 784 N N . CYS A 1 97 ? 19.827 -7.650 -10.077 1.00 90.31 97 CYS A N 1
ATOM 785 C CA . CYS A 1 97 ? 18.533 -7.401 -10.696 1.00 90.31 97 CYS A CA 1
ATOM 786 C C . CYS A 1 97 ? 17.415 -7.917 -9.790 1.00 90.31 97 CYS A C 1
ATOM 788 O O . CYS A 1 97 ? 17.610 -8.844 -9.000 1.00 90.31 97 CYS A O 1
ATOM 790 N N . ALA A 1 98 ? 16.233 -7.330 -9.918 1.00 93.06 98 ALA A N 1
ATOM 791 C CA . ALA A 1 98 ? 15.059 -7.745 -9.180 1.00 93.06 98 ALA A CA 1
ATOM 792 C C . ALA A 1 98 ? 13.783 -7.631 -10.021 1.00 93.06 98 ALA A C 1
ATOM 794 O O . ALA A 1 98 ? 13.711 -6.839 -10.963 1.00 93.06 98 ALA A O 1
ATOM 795 N N . SER A 1 99 ? 12.770 -8.415 -9.652 1.00 94.50 99 SER A N 1
ATOM 796 C CA . SER A 1 99 ? 11.386 -8.235 -10.096 1.00 94.50 99 SER A CA 1
ATOM 797 C C . SER A 1 99 ? 10.487 -7.835 -8.938 1.00 94.50 99 SER A C 1
ATOM 799 O O . SER A 1 99 ? 10.675 -8.251 -7.793 1.00 94.50 99 SER A O 1
ATOM 801 N N . VAL A 1 100 ? 9.463 -7.053 -9.265 1.00 96.69 100 VAL A N 1
ATOM 802 C CA . VAL A 1 100 ? 8.355 -6.719 -8.376 1.00 96.69 100 VAL A CA 1
ATOM 803 C C . VAL A 1 100 ? 7.123 -7.498 -8.847 1.00 96.69 100 VAL A C 1
ATOM 805 O O . VAL A 1 100 ? 6.574 -7.168 -9.900 1.00 96.69 100 VAL A O 1
ATOM 808 N N . PRO A 1 101 ? 6.679 -8.543 -8.125 1.00 95.31 101 PRO A N 1
ATOM 809 C CA . PRO A 1 101 ? 5.541 -9.361 -8.534 1.00 95.31 101 PRO A CA 1
ATOM 810 C C . PRO A 1 101 ? 4.224 -8.661 -8.179 1.00 95.31 101 PRO A C 1
ATOM 812 O O . PRO A 1 101 ? 3.536 -9.031 -7.228 1.00 95.31 101 PRO A O 1
ATOM 815 N N . PHE A 1 102 ? 3.885 -7.606 -8.919 1.00 95.94 102 PHE A N 1
ATOM 816 C CA . PHE A 1 102 ? 2.612 -6.914 -8.738 1.00 95.94 102 PHE A CA 1
ATOM 817 C C . PHE A 1 102 ? 1.422 -7.866 -8.966 1.00 95.94 102 PHE A C 1
ATOM 819 O O . PHE A 1 102 ? 1.473 -8.693 -9.878 1.00 95.94 102 PHE A O 1
ATOM 826 N N . PRO A 1 103 ? 0.333 -7.746 -8.179 1.00 94.06 103 PRO A N 1
ATOM 827 C CA . PRO A 1 103 ? -0.866 -8.573 -8.348 1.00 94.06 103 PRO A CA 1
ATOM 828 C C . PRO A 1 103 ? -1.739 -8.140 -9.541 1.00 94.06 103 PRO A C 1
ATOM 830 O O . PRO A 1 103 ? -2.737 -8.792 -9.837 1.00 94.06 103 PRO A O 1
ATOM 833 N N . PHE A 1 104 ? -1.369 -7.056 -10.228 1.00 94.69 104 PHE A N 1
ATOM 834 C CA . PHE A 1 104 ? -2.049 -6.515 -11.403 1.00 94.69 104 PHE A CA 1
ATOM 835 C C . PHE A 1 104 ? -1.222 -6.720 -12.676 1.00 94.69 104 PHE A C 1
ATOM 837 O O . PHE A 1 104 ? -0.009 -6.946 -12.636 1.00 94.69 104 PHE A O 1
ATOM 844 N N . SER A 1 105 ? -1.876 -6.626 -13.835 1.00 94.00 105 SER A N 1
ATOM 845 C CA . SER A 1 105 ? -1.196 -6.784 -15.121 1.00 94.00 105 SER A CA 1
ATOM 846 C C . SER A 1 105 ? -0.392 -5.538 -15.506 1.00 94.00 105 SER A C 1
ATOM 848 O O . SER A 1 105 ? -0.762 -4.409 -15.187 1.00 94.00 105 SER A O 1
ATOM 850 N N . TRP A 1 106 ? 0.673 -5.704 -16.294 1.00 90.75 106 TRP A N 1
ATOM 851 C CA . TRP A 1 106 ? 1.457 -4.564 -16.794 1.00 90.75 106 TRP A CA 1
ATOM 852 C C . TRP A 1 106 ? 0.636 -3.591 -17.662 1.00 90.75 106 TRP A C 1
ATOM 854 O O . TRP A 1 106 ? 0.963 -2.407 -17.739 1.00 90.75 106 TRP A O 1
ATOM 864 N N . VAL A 1 107 ? -0.456 -4.063 -18.278 1.00 92.50 107 VAL A N 1
ATOM 865 C CA . VAL A 1 107 ? -1.398 -3.235 -19.053 1.00 92.50 107 VAL A CA 1
ATOM 866 C C . VAL A 1 107 ? -2.142 -2.250 -18.154 1.00 92.50 107 VAL A C 1
ATOM 868 O O . VAL A 1 107 ? -2.511 -1.170 -18.602 1.00 92.50 107 VAL A O 1
ATOM 871 N N . GLU A 1 108 ? -2.341 -2.603 -16.888 1.00 93.12 108 GLU A N 1
ATOM 872 C CA . GLU A 1 108 ? -2.997 -1.755 -15.895 1.00 93.12 108 GLU A CA 1
ATOM 873 C C . GLU A 1 108 ? -2.018 -0.826 -15.182 1.00 93.12 108 GLU A C 1
ATOM 875 O O . GLU A 1 108 ? -2.447 0.019 -14.402 1.00 93.12 108 GLU A O 1
ATOM 880 N N . GLY A 1 109 ? -0.720 -0.930 -15.473 1.00 89.31 109 GLY A N 1
ATOM 881 C CA . GLY A 1 109 ? 0.342 -0.184 -14.807 1.00 89.31 109 GLY A CA 1
ATOM 882 C C . GLY A 1 109 ? 0.100 1.321 -14.688 1.00 89.31 109 GLY A C 1
ATOM 883 O O . GLY A 1 109 ? 0.420 1.917 -13.659 1.00 89.31 109 GLY A O 1
ATOM 884 N N . ASP A 1 110 ? -0.537 1.940 -15.687 1.00 91.44 110 ASP A N 1
ATOM 885 C CA . ASP A 1 110 ? -0.887 3.364 -15.660 1.00 91.44 110 ASP A CA 1
ATOM 886 C C . ASP A 1 110 ? -1.848 3.737 -14.518 1.00 91.44 110 ASP A C 1
ATOM 888 O O . ASP A 1 110 ? -1.676 4.775 -13.876 1.00 91.44 110 ASP A O 1
ATOM 892 N N . LYS A 1 111 ? -2.791 2.849 -14.190 1.00 94.12 111 LYS A N 1
ATOM 893 C CA . LYS A 1 111 ? -3.789 3.031 -13.125 1.00 94.12 111 LYS A CA 1
ATOM 894 C C . LYS A 1 111 ? -3.211 2.925 -11.714 1.00 94.12 111 LYS A C 1
ATOM 896 O O . LYS A 1 111 ? -3.872 3.359 -10.766 1.00 94.12 111 LYS A O 1
ATOM 901 N N . TYR A 1 112 ? -2.034 2.314 -11.589 1.00 95.88 112 TYR A N 1
ATOM 902 C CA . TYR A 1 112 ? -1.379 1.988 -10.324 1.00 95.88 112 TYR A CA 1
ATOM 903 C C . TYR A 1 112 ? -0.146 2.853 -10.101 1.00 95.88 112 TYR A C 1
ATOM 905 O O . TYR A 1 112 ? -0.106 3.653 -9.168 1.00 95.88 112 TYR A O 1
ATOM 913 N N . LEU A 1 113 ? 0.846 2.746 -10.987 1.00 93.88 113 LEU A N 1
ATOM 914 C CA . LEU A 1 113 ? 2.089 3.498 -10.863 1.00 93.88 113 LEU A CA 1
ATOM 915 C C . LEU A 1 113 ? 1.865 5.002 -11.059 1.00 93.88 113 LEU A C 1
ATOM 917 O O . LEU A 1 113 ? 2.527 5.810 -10.413 1.00 93.88 113 LEU A O 1
ATOM 921 N N . GLY A 1 114 ? 0.870 5.391 -11.864 1.00 91.50 114 GLY A N 1
ATOM 922 C CA . GLY A 1 114 ? 0.483 6.792 -12.044 1.00 91.50 114 GLY A CA 1
ATOM 923 C C . GLY A 1 114 ? -0.062 7.465 -10.779 1.00 91.50 114 GLY A C 1
ATOM 924 O O . GLY A 1 114 ? -0.162 8.688 -10.744 1.00 91.50 114 GLY A O 1
ATOM 925 N N . LEU A 1 115 ? -0.390 6.700 -9.729 1.00 92.25 115 LEU A N 1
ATOM 926 C CA . LEU A 1 115 ? -0.871 7.245 -8.454 1.00 92.25 115 LEU A CA 1
ATOM 927 C C . LEU A 1 115 ? 0.238 7.874 -7.604 1.00 92.25 115 LEU A C 1
ATOM 929 O O . LEU A 1 115 ? -0.076 8.642 -6.690 1.00 92.25 115 LEU A O 1
ATOM 933 N N . PHE A 1 116 ? 1.498 7.507 -7.850 1.00 93.06 116 PHE A N 1
ATOM 934 C CA . PHE A 1 116 ? 2.624 7.919 -7.010 1.00 93.06 116 PHE A CA 1
ATOM 935 C C . PHE A 1 116 ? 3.879 8.316 -7.790 1.00 93.06 116 PHE A C 1
ATOM 937 O O . PHE A 1 116 ? 4.662 9.109 -7.275 1.00 93.06 116 PHE A O 1
ATOM 944 N N . LEU A 1 117 ? 4.075 7.811 -9.012 1.00 91.81 117 LEU A N 1
ATOM 945 C CA . LEU A 1 117 ? 5.202 8.232 -9.836 1.00 91.81 117 LEU A CA 1
ATOM 946 C C . LEU A 1 117 ? 5.009 9.670 -10.313 1.00 91.81 117 LEU A C 1
ATOM 948 O O . LEU A 1 117 ? 4.012 9.999 -10.957 1.00 91.81 117 LEU A O 1
ATOM 952 N N . ASN A 1 118 ? 6.001 10.512 -10.042 1.00 82.81 118 ASN A N 1
ATOM 953 C CA . ASN A 1 118 ? 5.993 11.930 -10.398 1.00 82.81 118 ASN A CA 1
ATOM 954 C C . ASN A 1 118 ? 6.964 12.285 -11.535 1.00 82.81 118 ASN A C 1
ATOM 956 O O . ASN A 1 118 ? 6.996 13.432 -11.985 1.00 82.81 118 ASN A O 1
ATOM 960 N N . ARG A 1 119 ? 7.754 11.315 -12.010 1.00 84.94 119 ARG A N 1
ATOM 961 C CA . ARG A 1 119 ? 8.783 11.521 -13.036 1.00 84.94 119 ARG A CA 1
ATOM 962 C C . ARG A 1 119 ? 8.951 10.322 -13.964 1.00 84.94 119 ARG A C 1
ATOM 964 O O . ARG A 1 119 ? 8.632 9.188 -13.614 1.00 84.94 119 ARG A O 1
ATOM 971 N N . LYS A 1 120 ? 9.534 10.580 -15.139 1.00 84.88 120 LYS A N 1
ATOM 972 C CA . LYS A 1 120 ? 10.024 9.536 -16.047 1.00 84.88 120 LYS A CA 1
ATOM 973 C C . LYS A 1 120 ? 11.407 9.054 -15.601 1.00 84.88 120 LYS A C 1
ATOM 975 O O . LYS A 1 120 ? 12.337 9.844 -15.475 1.00 84.88 120 LYS A O 1
ATOM 980 N N . TRP A 1 121 ? 11.533 7.750 -15.425 1.00 85.00 121 TRP A N 1
ATOM 981 C CA . TRP A 1 121 ? 12.792 7.011 -15.400 1.00 85.00 121 TRP A CA 1
ATOM 982 C C . TRP A 1 121 ? 13.290 6.767 -16.827 1.00 85.00 121 TRP A C 1
ATOM 984 O O . TRP A 1 121 ? 12.476 6.603 -17.738 1.00 85.00 121 TRP A O 1
ATOM 994 N N . ASP A 1 122 ? 14.608 6.730 -17.025 1.00 80.12 122 ASP A N 1
ATOM 995 C CA . ASP A 1 122 ? 15.233 6.610 -18.350 1.00 80.12 122 ASP A CA 1
ATOM 996 C C . ASP A 1 122 ? 15.095 5.198 -18.946 1.00 80.12 122 ASP A C 1
ATOM 998 O O . ASP A 1 122 ? 16.046 4.427 -19.039 1.00 80.12 122 ASP A O 1
ATOM 1002 N N . LEU A 1 123 ? 13.879 4.847 -19.367 1.00 79.62 123 LEU A N 1
ATOM 1003 C CA . LEU A 1 123 ? 13.595 3.586 -20.049 1.00 79.62 123 LEU A CA 1
ATOM 1004 C C . LEU A 1 123 ? 14.320 3.455 -21.388 1.00 79.62 123 LEU A C 1
ATOM 1006 O O . LEU A 1 123 ? 14.556 2.334 -21.830 1.00 79.62 123 LEU A O 1
ATOM 1010 N N . LYS A 1 124 ? 14.690 4.564 -22.034 1.00 79.38 124 LYS A N 1
ATOM 1011 C CA . LYS A 1 124 ? 15.405 4.525 -23.310 1.00 79.38 124 LYS A CA 1
ATOM 1012 C C . LYS A 1 124 ? 16.790 3.923 -23.125 1.00 79.38 124 LYS A C 1
ATOM 1014 O O . LYS A 1 124 ? 17.196 3.094 -23.933 1.00 79.38 124 LYS A O 1
ATOM 1019 N N . HIS A 1 125 ? 17.477 4.286 -22.044 1.00 76.75 125 HIS A N 1
ATOM 1020 C CA . HIS A 1 125 ? 18.758 3.685 -21.695 1.00 76.75 125 HIS A CA 1
ATOM 1021 C C . HIS A 1 125 ? 18.648 2.177 -21.418 1.00 76.75 125 HIS A C 1
ATOM 1023 O O . HIS A 1 125 ? 19.514 1.418 -21.847 1.00 76.75 125 HIS A O 1
ATOM 1029 N N . TYR A 1 126 ? 17.585 1.734 -20.737 1.00 71.00 126 TYR A N 1
ATOM 1030 C CA . TYR A 1 126 ? 17.455 0.336 -20.300 1.00 71.00 126 TYR A CA 1
ATOM 1031 C C . TYR A 1 126 ? 16.810 -0.598 -21.330 1.00 71.00 126 TYR A C 1
ATOM 1033 O O . TYR A 1 126 ? 17.200 -1.757 -21.428 1.00 71.00 126 TYR A O 1
ATOM 1041 N N . LEU A 1 127 ? 15.826 -0.113 -22.087 1.00 75.44 127 LEU A N 1
ATOM 1042 C CA . LEU A 1 127 ? 15.005 -0.919 -22.996 1.00 75.44 127 LEU A CA 1
ATOM 1043 C C . LEU A 1 127 ? 15.127 -0.501 -24.463 1.00 75.44 127 LEU A C 1
ATOM 1045 O O . LEU A 1 127 ? 14.610 -1.194 -25.333 1.00 75.44 127 LEU A O 1
ATOM 1049 N N . GLY A 1 128 ? 15.744 0.647 -24.761 1.00 78.94 128 GLY A N 1
ATOM 1050 C CA . GLY A 1 128 ? 15.717 1.222 -26.109 1.00 78.94 128 GLY A CA 1
ATOM 1051 C C . GLY A 1 128 ? 14.324 1.691 -26.549 1.00 78.94 128 GLY A C 1
ATOM 1052 O O . GLY A 1 128 ? 14.113 1.948 -27.731 1.00 78.94 128 GLY A O 1
ATOM 1053 N N . ILE A 1 129 ? 13.374 1.800 -25.614 1.00 79.50 129 ILE A N 1
ATOM 1054 C CA . ILE A 1 129 ? 11.988 2.202 -25.874 1.00 79.50 129 ILE A CA 1
ATOM 1055 C C . ILE A 1 129 ? 11.788 3.635 -25.383 1.00 79.50 129 ILE A C 1
ATOM 1057 O O . ILE A 1 129 ? 12.146 3.972 -24.254 1.00 79.50 129 ILE A O 1
ATOM 1061 N N . GLU A 1 130 ? 11.156 4.465 -26.210 1.00 83.06 130 GLU A N 1
ATOM 1062 C CA . GLU A 1 130 ? 10.750 5.826 -25.855 1.00 83.06 130 GLU A CA 1
ATOM 1063 C C . GLU A 1 130 ? 9.237 5.982 -26.078 1.00 83.06 130 GLU A C 1
ATOM 1065 O O . GLU A 1 130 ? 8.804 6.317 -27.179 1.00 83.06 130 GLU A O 1
ATOM 1070 N N . PRO A 1 131 ? 8.406 5.680 -25.062 1.00 83.12 131 PRO A N 1
ATOM 1071 C CA . PRO A 1 131 ? 6.957 5.768 -25.199 1.00 83.12 131 PRO A CA 1
ATOM 1072 C C . PRO A 1 131 ? 6.497 7.215 -25.415 1.00 83.12 131 PRO A C 1
ATOM 1074 O O . PRO A 1 131 ? 6.888 8.123 -24.673 1.00 83.12 131 PRO A O 1
ATOM 1077 N N . GLU A 1 132 ? 5.624 7.413 -26.404 1.00 86.88 132 GLU A N 1
ATOM 1078 C CA . GLU A 1 132 ? 5.124 8.734 -26.812 1.00 86.88 132 GLU A CA 1
ATOM 1079 C C . GLU A 1 132 ? 4.214 9.379 -25.754 1.00 86.88 132 GLU A C 1
ATOM 1081 O O . GLU A 1 132 ? 4.188 10.601 -25.606 1.00 86.88 132 GLU A O 1
ATOM 1086 N N . THR A 1 133 ? 3.491 8.565 -24.977 1.00 91.50 133 THR A N 1
ATOM 1087 C CA . THR A 1 133 ? 2.543 9.023 -23.950 1.00 91.50 133 THR A CA 1
ATOM 1088 C C . THR A 1 133 ? 2.992 8.636 -22.542 1.00 91.50 133 THR A C 1
ATOM 1090 O O . THR A 1 133 ? 3.748 7.683 -22.343 1.00 91.50 133 THR A O 1
ATOM 1093 N N . TRP A 1 134 ? 2.519 9.375 -21.533 1.00 90.25 134 TRP A N 1
ATOM 1094 C CA . TRP A 1 134 ? 2.765 9.044 -20.123 1.00 90.25 134 TRP A CA 1
ATOM 1095 C C . TRP A 1 134 ? 2.147 7.695 -19.729 1.00 90.25 134 TRP A C 1
ATOM 1097 O O . TRP A 1 134 ? 2.795 6.893 -19.067 1.00 90.25 134 TRP A O 1
ATOM 1107 N N . GLU A 1 135 ? 0.938 7.399 -20.204 1.00 92.12 135 GLU A N 1
ATOM 1108 C CA . GLU A 1 135 ? 0.281 6.106 -19.970 1.00 92.12 135 GLU A CA 1
ATOM 1109 C C . GLU A 1 135 ? 1.069 4.947 -20.593 1.00 92.12 135 GLU A C 1
ATOM 1111 O O . GLU A 1 135 ? 1.335 3.945 -19.931 1.00 92.12 135 GLU A O 1
ATOM 1116 N N . GLY A 1 136 ? 1.513 5.103 -21.847 1.00 90.44 136 GLY A N 1
ATOM 1117 C CA . GLY A 1 136 ? 2.371 4.121 -22.509 1.00 90.44 136 GLY A CA 1
ATOM 1118 C C . GLY A 1 136 ? 3.686 3.923 -21.756 1.00 90.44 136 GLY A C 1
ATOM 1119 O O . GLY A 1 136 ? 4.124 2.791 -21.559 1.00 90.44 136 GLY A O 1
ATOM 1120 N N . TYR A 1 137 ? 4.267 5.017 -21.256 1.00 92.94 137 TYR A N 1
ATOM 1121 C CA . TYR A 1 137 ? 5.443 4.975 -20.396 1.00 92.94 137 TYR A CA 1
ATOM 1122 C C . TYR A 1 137 ? 5.212 4.145 -19.129 1.00 92.94 137 TYR A C 1
ATOM 1124 O O . TYR A 1 137 ? 6.008 3.249 -18.853 1.00 92.94 137 TYR A O 1
ATOM 1132 N N . LEU A 1 138 ? 4.123 4.380 -18.393 1.00 93.38 138 LEU A N 1
ATOM 1133 C CA . LEU A 1 138 ? 3.826 3.653 -17.156 1.00 93.38 138 LEU A CA 1
ATOM 1134 C C . LEU A 1 138 ? 3.607 2.157 -17.395 1.00 93.38 138 LEU A C 1
ATOM 1136 O O . LEU A 1 138 ? 4.067 1.343 -16.596 1.00 93.38 138 LEU A O 1
ATOM 1140 N N . ARG A 1 139 ? 2.977 1.774 -18.509 1.00 93.06 139 ARG A N 1
ATOM 1141 C CA . ARG A 1 139 ? 2.814 0.360 -18.889 1.00 93.06 139 ARG A CA 1
ATOM 1142 C C . ARG A 1 139 ? 4.152 -0.312 -19.182 1.00 93.06 139 ARG A C 1
ATOM 1144 O O . ARG A 1 139 ? 4.433 -1.373 -18.631 1.00 93.06 139 ARG A O 1
ATOM 1151 N N . CYS A 1 140 ? 5.005 0.326 -19.987 1.00 92.06 140 CYS A N 1
ATOM 1152 C CA . CYS A 1 140 ? 6.353 -0.176 -20.262 1.00 92.06 140 CYS A CA 1
ATOM 1153 C C . CYS A 1 140 ? 7.204 -0.248 -18.987 1.00 92.06 140 CYS A C 1
ATOM 1155 O O . CYS A 1 140 ? 7.921 -1.224 -18.782 1.00 92.06 140 CYS A O 1
ATOM 1157 N N . PHE A 1 141 ? 7.103 0.755 -18.112 1.00 93.88 141 PHE A N 1
ATOM 1158 C CA . PHE A 1 141 ? 7.827 0.775 -16.844 1.00 93.88 141 PHE A CA 1
ATOM 1159 C C . PHE A 1 141 ? 7.337 -0.314 -15.885 1.00 93.88 141 PHE A C 1
ATOM 1161 O O . PHE A 1 141 ? 8.137 -0.950 -15.209 1.00 93.88 141 PHE A O 1
ATOM 1168 N N . THR A 1 142 ? 6.033 -0.586 -15.868 1.00 94.62 142 THR A N 1
ATOM 1169 C CA . THR A 1 142 ? 5.468 -1.686 -15.079 1.00 94.62 142 THR A CA 1
ATOM 1170 C C . THR A 1 142 ? 5.985 -3.029 -15.578 1.00 94.62 142 THR A C 1
ATOM 1172 O O . THR A 1 142 ? 6.483 -3.814 -14.778 1.00 94.62 142 THR A O 1
ATOM 1175 N N . ALA A 1 143 ? 5.948 -3.268 -16.895 1.00 93.00 143 ALA A N 1
ATOM 1176 C CA . ALA A 1 143 ? 6.511 -4.481 -17.487 1.00 93.00 143 ALA A CA 1
ATOM 1177 C C . ALA A 1 143 ? 7.991 -4.648 -17.110 1.00 93.00 143 ALA A C 1
ATOM 1179 O O . ALA A 1 143 ? 8.390 -5.711 -16.649 1.00 93.00 143 ALA A O 1
ATOM 1180 N N . TYR A 1 144 ? 8.775 -3.572 -17.204 1.00 92.19 144 TYR A N 1
ATOM 1181 C CA . TYR A 1 144 ? 10.182 -3.558 -16.808 1.00 92.19 144 TYR A CA 1
ATOM 1182 C C . TYR A 1 144 ? 10.417 -3.967 -15.349 1.00 92.19 144 TYR A C 1
ATOM 1184 O O . TYR A 1 144 ? 11.292 -4.786 -15.073 1.00 92.19 144 TYR A O 1
ATOM 1192 N N . LEU A 1 145 ? 9.632 -3.421 -14.414 1.00 94.00 145 LEU A N 1
ATOM 1193 C CA . LEU A 1 145 ? 9.734 -3.764 -12.994 1.00 94.00 145 LEU A CA 1
ATOM 1194 C C . LEU A 1 145 ? 9.327 -5.219 -12.714 1.00 94.00 145 LEU A C 1
ATOM 1196 O O . LEU A 1 145 ? 9.837 -5.812 -11.768 1.00 94.00 145 LEU A O 1
ATOM 1200 N N . MET A 1 146 ? 8.433 -5.804 -13.515 1.00 94.19 146 MET A N 1
ATOM 1201 C CA . MET A 1 146 ? 7.950 -7.180 -13.331 1.00 94.19 146 MET A CA 1
ATOM 1202 C C . MET A 1 146 ? 8.862 -8.245 -13.964 1.00 94.19 146 MET A C 1
ATOM 1204 O O . MET A 1 146 ? 8.876 -9.377 -13.489 1.00 94.19 146 MET A O 1
ATOM 1208 N N . ASP A 1 147 ? 9.631 -7.901 -15.002 1.00 87.06 147 ASP A N 1
ATOM 1209 C CA . ASP A 1 147 ? 10.362 -8.861 -15.853 1.00 87.06 147 ASP A CA 1
ATOM 1210 C C . ASP A 1 147 ? 11.615 -9.479 -15.193 1.00 87.06 147 ASP A C 1
ATOM 1212 O O . ASP A 1 147 ? 12.174 -10.458 -15.675 1.00 87.06 147 ASP A O 1
ATOM 1216 N N . GLY A 1 148 ? 12.070 -8.933 -14.060 1.00 77.38 148 GLY A N 1
ATOM 1217 C CA . GLY A 1 148 ? 13.197 -9.492 -13.292 1.00 77.38 148 GLY A CA 1
ATOM 1218 C C . GLY A 1 148 ? 14.578 -9.018 -13.725 1.00 77.38 148 GLY A C 1
ATOM 1219 O O . GLY A 1 148 ? 15.580 -9.471 -13.171 1.00 77.38 148 GLY A O 1
ATOM 1220 N N . TYR A 1 149 ? 14.639 -8.077 -14.667 1.00 83.19 149 TYR A N 1
ATOM 1221 C CA . TYR A 1 149 ? 15.887 -7.484 -15.156 1.00 83.19 149 TYR A CA 1
ATOM 1222 C C . TYR A 1 149 ? 16.122 -6.047 -14.673 1.00 83.19 149 TYR A C 1
ATOM 1224 O O . TYR A 1 149 ? 17.178 -5.478 -14.952 1.00 83.19 149 TYR A O 1
ATOM 1232 N N . ALA A 1 150 ? 15.187 -5.456 -13.925 1.00 89.06 150 ALA A N 1
ATOM 1233 C CA . ALA A 1 150 ? 15.370 -4.119 -13.374 1.00 89.06 150 ALA A CA 1
ATOM 1234 C C . ALA A 1 150 ? 16.497 -4.123 -12.322 1.00 89.06 150 ALA A C 1
ATOM 1236 O O . ALA A 1 150 ? 16.474 -4.967 -11.424 1.00 89.06 150 ALA A O 1
ATOM 1237 N N . PRO A 1 151 ? 17.479 -3.202 -12.379 1.00 90.44 151 PRO A N 1
ATOM 1238 C CA . PRO A 1 151 ? 18.478 -3.064 -11.331 1.00 90.44 151 PRO A CA 1
ATOM 1239 C C . PRO A 1 151 ? 17.811 -2.880 -9.970 1.00 90.44 151 PRO A C 1
ATOM 1241 O O . PRO A 1 151 ? 16.881 -2.080 -9.827 1.00 90.44 151 PRO A O 1
ATOM 1244 N N . LEU A 1 152 ? 18.317 -3.579 -8.955 1.00 91.81 152 LEU A N 1
ATOM 1245 C CA . LEU A 1 152 ? 17.784 -3.510 -7.595 1.00 91.81 152 LEU A CA 1
ATOM 1246 C C . LEU A 1 152 ? 17.770 -2.068 -7.068 1.00 91.81 152 LEU A C 1
ATOM 1248 O O . LEU A 1 152 ? 16.820 -1.665 -6.405 1.00 91.81 152 LEU A O 1
ATOM 1252 N N . SER A 1 153 ? 18.782 -1.267 -7.411 1.00 91.38 153 SER A N 1
ATOM 1253 C CA . SER A 1 153 ? 18.830 0.157 -7.065 1.00 91.38 153 SER A CA 1
ATOM 1254 C C . SER A 1 153 ? 17.652 0.938 -7.648 1.00 91.38 153 SER A C 1
ATOM 1256 O O . SER A 1 153 ? 17.032 1.723 -6.937 1.00 91.38 153 SER A O 1
ATOM 1258 N N . THR A 1 154 ? 17.291 0.691 -8.909 1.00 91.75 154 THR A N 1
ATOM 1259 C CA . THR A 1 154 ? 16.112 1.298 -9.537 1.00 91.75 154 THR A CA 1
ATOM 1260 C C . THR A 1 154 ? 14.841 0.875 -8.813 1.00 91.75 154 THR A C 1
ATOM 1262 O O . THR A 1 154 ? 14.049 1.737 -8.446 1.00 91.75 154 THR A O 1
ATOM 1265 N N . VAL A 1 155 ? 14.667 -0.424 -8.541 1.00 94.62 155 VAL A N 1
ATOM 1266 C CA . VAL A 1 155 ? 13.502 -0.933 -7.797 1.00 94.62 1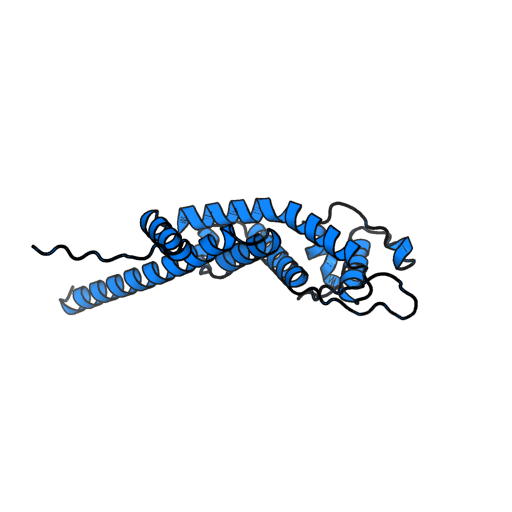55 VAL A CA 1
ATOM 1267 C C . VAL A 1 155 ? 13.391 -0.260 -6.425 1.00 94.62 155 VAL A C 1
ATOM 1269 O O . VAL A 1 155 ? 12.314 0.210 -6.065 1.00 94.62 155 VAL A O 1
ATOM 1272 N N . LYS A 1 156 ? 14.504 -0.136 -5.691 1.00 95.31 156 LYS A N 1
ATOM 1273 C CA . LYS A 1 156 ? 14.534 0.499 -4.367 1.00 95.31 156 LYS A CA 1
ATOM 1274 C C . LYS A 1 156 ? 14.222 1.986 -4.399 1.00 95.31 156 LYS A C 1
ATOM 1276 O O . LYS A 1 156 ? 13.463 2.457 -3.562 1.00 95.31 156 LYS A O 1
ATOM 1281 N N . MET A 1 157 ? 14.718 2.722 -5.386 1.00 94.31 157 MET A N 1
ATOM 1282 C CA . MET A 1 157 ? 14.360 4.133 -5.502 1.00 94.31 157 MET A CA 1
ATOM 1283 C C . MET A 1 157 ? 12.883 4.341 -5.881 1.00 94.31 157 MET A C 1
ATOM 1285 O O . MET A 1 157 ? 12.280 5.332 -5.474 1.00 94.31 157 MET A O 1
ATOM 1289 N N . VAL A 1 158 ? 12.285 3.431 -6.659 1.00 95.75 158 VAL A N 1
ATOM 1290 C CA . VAL A 1 158 ? 10.844 3.476 -6.963 1.00 95.75 158 VAL A CA 1
ATOM 1291 C C . VAL A 1 158 ? 10.017 3.136 -5.717 1.00 95.75 158 VAL A C 1
ATOM 1293 O O . VAL A 1 158 ? 9.009 3.790 -5.459 1.00 95.75 158 VAL A O 1
ATOM 1296 N N . GLU A 1 159 ? 10.452 2.156 -4.920 1.00 97.31 159 GLU A N 1
ATOM 1297 C CA . GLU A 1 159 ? 9.856 1.834 -3.615 1.00 97.31 159 GLU A CA 1
ATOM 1298 C C . GLU A 1 159 ? 9.897 3.048 -2.669 1.00 97.31 159 GLU A C 1
ATOM 1300 O O . GLU A 1 159 ? 8.894 3.378 -2.039 1.00 97.31 159 GLU A O 1
ATOM 1305 N N . GLU A 1 160 ? 11.018 3.768 -2.610 1.00 96.56 160 GLU A N 1
ATOM 1306 C CA . GLU A 1 160 ? 11.137 5.007 -1.831 1.00 96.56 160 GLU A CA 1
ATOM 1307 C C . GLU A 1 160 ? 10.159 6.090 -2.314 1.00 96.56 160 GLU A C 1
ATOM 1309 O O . GLU A 1 160 ? 9.494 6.733 -1.499 1.00 96.56 160 GLU A O 1
ATOM 1314 N N . GLU A 1 161 ? 10.018 6.277 -3.630 1.00 96.38 161 GLU A N 1
ATOM 1315 C CA . GLU A 1 161 ? 9.060 7.225 -4.216 1.00 96.38 161 GLU A CA 1
ATOM 1316 C C . GLU A 1 161 ? 7.605 6.854 -3.871 1.00 96.38 161 GLU A C 1
ATOM 1318 O O . GLU A 1 161 ? 6.797 7.727 -3.525 1.00 96.38 161 GLU A O 1
ATOM 1323 N N . PHE A 1 162 ? 7.286 5.554 -3.884 1.00 98.00 162 PHE A N 1
ATOM 1324 C CA . PHE A 1 162 ? 6.008 5.030 -3.403 1.00 98.00 162 PHE A CA 1
ATOM 1325 C C . PHE A 1 162 ? 5.792 5.359 -1.925 1.00 98.00 162 PHE A C 1
ATOM 1327 O O . PHE A 1 162 ? 4.754 5.918 -1.571 1.00 98.00 162 PHE A O 1
ATOM 1334 N N . VAL A 1 163 ? 6.774 5.070 -1.065 1.00 98.12 163 VAL A N 1
ATOM 1335 C CA . VAL A 1 163 ? 6.691 5.333 0.378 1.00 98.12 163 VAL A CA 1
ATOM 1336 C C . VAL A 1 163 ? 6.448 6.815 0.652 1.00 98.12 163 VAL A C 1
ATOM 1338 O O . VAL A 1 163 ? 5.540 7.152 1.412 1.00 98.12 163 VAL A O 1
ATOM 1341 N N . VAL A 1 164 ? 7.214 7.706 0.019 1.00 96.94 164 VAL A N 1
ATOM 1342 C CA . VAL A 1 164 ? 7.074 9.162 0.191 1.00 96.94 164 VAL A CA 1
ATOM 1343 C C . VAL A 1 164 ? 5.666 9.632 -0.183 1.00 96.94 164 VAL A C 1
ATOM 1345 O O . VAL A 1 164 ? 5.088 10.468 0.511 1.00 96.94 164 VAL A O 1
ATOM 1348 N N . SER A 1 165 ? 5.094 9.063 -1.242 1.00 96.56 165 SER A N 1
ATOM 1349 C CA . SER A 1 165 ? 3.776 9.443 -1.754 1.00 96.56 165 SER A CA 1
ATOM 1350 C C . SER A 1 165 ? 2.613 8.842 -0.957 1.00 96.56 165 SER A C 1
ATOM 1352 O O . SER A 1 165 ? 1.601 9.508 -0.734 1.00 96.56 165 SER A O 1
ATOM 1354 N N . ALA A 1 166 ? 2.733 7.585 -0.525 1.00 97.81 166 ALA A N 1
ATOM 1355 C CA . ALA A 1 166 ? 1.657 6.835 0.121 1.00 97.81 166 ALA A CA 1
ATOM 1356 C C . ALA A 1 166 ? 1.622 7.010 1.649 1.00 97.81 166 ALA A C 1
ATOM 1358 O O . ALA A 1 166 ? 0.547 6.923 2.244 1.00 97.81 166 ALA A O 1
ATOM 1359 N N . MET A 1 167 ? 2.757 7.306 2.296 1.00 97.81 167 MET A N 1
ATOM 1360 C CA . MET A 1 167 ? 2.830 7.465 3.755 1.00 97.81 167 MET A CA 1
ATOM 1361 C C . MET A 1 167 ? 1.860 8.522 4.312 1.00 97.81 167 MET A C 1
ATOM 1363 O O . MET A 1 167 ? 1.192 8.224 5.302 1.00 97.81 167 MET A O 1
ATOM 1367 N N . PRO A 1 168 ? 1.708 9.726 3.720 1.00 97.31 168 PRO A N 1
ATOM 1368 C CA . PRO A 1 168 ? 0.753 10.710 4.230 1.00 97.31 168 PRO A CA 1
ATOM 1369 C C . PRO A 1 168 ? -0.691 10.192 4.245 1.00 97.31 168 PRO A C 1
ATOM 1371 O O . PRO A 1 168 ? -1.406 10.415 5.220 1.00 97.31 168 PRO A O 1
ATOM 1374 N N . LEU A 1 169 ? -1.093 9.454 3.204 1.00 96.94 169 LEU A N 1
ATOM 1375 C CA . LEU A 1 169 ? -2.422 8.841 3.111 1.00 96.94 169 LEU A CA 1
ATOM 1376 C C . LEU A 1 169 ? -2.598 7.740 4.155 1.00 96.94 169 LEU A C 1
ATOM 1378 O O . LEU A 1 169 ? -3.620 7.697 4.831 1.00 96.94 169 LEU A O 1
ATOM 1382 N N . ALA A 1 170 ? -1.588 6.885 4.330 1.00 97.56 170 ALA A N 1
ATOM 1383 C CA . ALA A 1 170 ? -1.613 5.851 5.357 1.00 97.56 170 ALA A CA 1
ATOM 1384 C C . ALA A 1 170 ? -1.725 6.462 6.764 1.00 97.56 170 ALA A C 1
ATOM 1386 O O . ALA A 1 170 ? -2.550 6.034 7.560 1.00 97.56 170 ALA A O 1
ATOM 1387 N N . LEU A 1 171 ? -0.957 7.504 7.086 1.00 96.94 171 LEU A N 1
ATOM 1388 C CA . LEU A 1 171 ? -1.032 8.147 8.403 1.00 96.94 171 LEU A CA 1
ATOM 1389 C C . LEU A 1 171 ? -2.381 8.822 8.658 1.00 96.94 171 LEU A C 1
ATOM 1391 O O . LEU A 1 171 ? -2.880 8.778 9.785 1.00 96.94 171 LEU A O 1
ATOM 1395 N N . ASP A 1 172 ? -2.968 9.443 7.637 1.00 97.19 172 ASP A N 1
ATOM 1396 C CA . ASP A 1 172 ? -4.310 10.007 7.747 1.00 97.19 172 ASP A CA 1
ATOM 1397 C C . ASP A 1 172 ? -5.353 8.904 7.976 1.00 97.19 172 ASP A C 1
ATOM 1399 O O . ASP A 1 172 ? -6.129 8.974 8.930 1.00 97.19 172 ASP A O 1
ATOM 1403 N N . LEU A 1 173 ? -5.293 7.824 7.195 1.00 97.06 173 LEU A N 1
ATOM 1404 C CA . LEU A 1 173 ? -6.182 6.676 7.344 1.00 97.06 173 LEU A CA 1
ATOM 1405 C C . LEU A 1 173 ? -6.055 6.023 8.727 1.00 97.06 173 LEU A C 1
ATOM 1407 O O . LEU A 1 173 ? -7.069 5.782 9.381 1.00 97.06 173 LEU A O 1
ATOM 1411 N N . LEU A 1 174 ? -4.828 5.825 9.222 1.00 96.25 174 LEU A N 1
ATOM 1412 C CA . LEU A 1 174 ? -4.560 5.329 10.576 1.00 96.25 174 LEU A CA 1
ATOM 1413 C C . LEU A 1 174 ? -5.274 6.189 11.620 1.00 96.25 174 LEU A C 1
ATOM 1415 O O . LEU A 1 174 ? -5.939 5.650 12.501 1.00 96.25 174 LEU A O 1
ATOM 1419 N N . ARG A 1 175 ? -5.173 7.522 11.522 1.00 95.81 175 ARG A N 1
ATOM 1420 C CA . ARG A 1 175 ? -5.839 8.445 12.457 1.00 95.81 175 ARG A CA 1
ATOM 1421 C C . ARG A 1 175 ? -7.356 8.332 12.378 1.00 95.81 175 ARG A C 1
ATOM 1423 O O . ARG A 1 175 ? -8.009 8.326 13.420 1.00 95.81 175 ARG A O 1
ATOM 1430 N N . ARG A 1 176 ? -7.921 8.249 11.170 1.00 96.06 176 ARG A N 1
ATOM 1431 C CA . ARG A 1 176 ? -9.373 8.116 10.981 1.00 96.06 176 ARG A CA 1
ATOM 1432 C C . ARG A 1 176 ? -9.891 6.812 11.592 1.00 96.06 176 ARG A C 1
ATOM 1434 O O . ARG A 1 176 ? -10.862 6.857 12.342 1.00 96.06 176 ARG A O 1
ATOM 1441 N N . ILE A 1 177 ? -9.219 5.686 11.338 1.00 95.25 177 ILE A N 1
ATOM 1442 C CA . ILE A 1 177 ? -9.564 4.379 11.920 1.00 95.25 177 ILE A CA 1
ATOM 1443 C C . ILE A 1 177 ? -9.455 4.433 13.445 1.00 95.25 177 ILE A C 1
ATOM 1445 O O . ILE A 1 177 ? -10.407 4.087 14.145 1.00 95.25 177 ILE A O 1
ATOM 1449 N N . PHE A 1 178 ? -8.326 4.930 13.956 1.00 93.50 178 PHE A N 1
ATOM 1450 C CA . PHE A 1 178 ? -8.071 5.045 15.388 1.00 93.50 178 PHE A CA 1
ATOM 1451 C C . PHE A 1 178 ? -9.177 5.829 16.100 1.00 93.50 178 PHE A C 1
ATOM 1453 O O . PHE A 1 178 ? -9.794 5.326 17.031 1.00 93.50 178 PHE A O 1
ATOM 1460 N N . ASN A 1 179 ? -9.499 7.025 15.603 1.00 93.31 179 ASN A N 1
ATOM 1461 C CA . ASN A 1 179 ? -10.498 7.898 16.217 1.00 93.31 179 ASN A CA 1
ATOM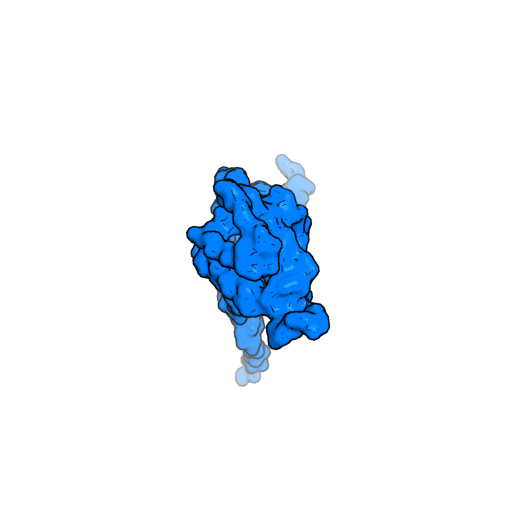 1462 C C . ASN A 1 179 ? -11.930 7.346 16.153 1.00 93.31 179 ASN A C 1
ATOM 1464 O O . ASN A 1 179 ? -12.787 7.797 16.913 1.00 93.31 179 ASN A O 1
ATOM 1468 N N . LYS A 1 180 ? -12.223 6.439 15.215 1.00 93.69 180 LYS A N 1
ATOM 1469 C CA . LYS A 1 180 ? -13.567 5.875 15.041 1.00 93.69 180 LYS A CA 1
ATOM 1470 C C . LYS A 1 180 ? -13.792 4.602 15.835 1.00 93.69 180 LYS A C 1
ATOM 1472 O O . LYS A 1 180 ? -14.900 4.416 16.334 1.00 93.69 180 LYS A O 1
ATOM 1477 N N . PHE A 1 181 ? -12.778 3.751 15.934 1.00 92.00 181 PHE A N 1
ATOM 1478 C CA . PHE A 1 181 ? -12.966 2.390 16.426 1.00 92.00 181 PHE A CA 1
ATOM 1479 C C . PHE A 1 181 ? -12.198 2.072 17.696 1.00 92.00 181 PHE A C 1
ATOM 1481 O O . PHE A 1 181 ? -12.587 1.130 18.368 1.00 92.00 181 PHE A O 1
ATOM 1488 N N . ILE A 1 182 ? -11.154 2.828 18.042 1.00 91.44 182 ILE A N 1
ATOM 1489 C CA . ILE A 1 182 ? -10.270 2.478 19.154 1.00 91.44 182 ILE A CA 1
ATOM 1490 C C . ILE A 1 182 ? -10.489 3.439 20.317 1.00 91.44 182 ILE A C 1
ATOM 1492 O O . ILE A 1 182 ? -10.262 4.646 20.217 1.00 91.44 182 ILE A O 1
ATOM 1496 N N . THR A 1 183 ? -10.903 2.886 21.451 1.00 91.00 183 THR A N 1
ATOM 1497 C CA . THR A 1 183 ? -10.972 3.614 22.716 1.00 91.00 183 THR A CA 1
ATOM 1498 C C . THR A 1 183 ? -9.584 3.783 23.327 1.00 91.00 183 THR A C 1
ATOM 1500 O O . THR A 1 183 ? -8.626 3.057 23.036 1.00 91.00 183 THR A O 1
ATOM 1503 N N . ARG A 1 184 ? -9.459 4.771 24.216 1.00 90.75 184 ARG A N 1
ATOM 1504 C CA . ARG A 1 184 ? -8.195 5.051 24.900 1.00 90.75 184 ARG A CA 1
ATOM 1505 C C . ARG A 1 184 ? -7.759 3.866 25.760 1.00 90.75 184 ARG A C 1
ATOM 1507 O O . ARG A 1 184 ? -6.567 3.574 25.826 1.00 90.75 184 ARG A O 1
ATOM 1514 N N . GLU A 1 185 ? -8.710 3.219 26.417 1.00 89.88 185 GLU A N 1
ATOM 1515 C CA . GLU A 1 185 ? -8.503 2.086 27.311 1.00 89.88 185 GLU A CA 1
ATOM 1516 C C . GLU A 1 185 ? -7.885 0.914 26.543 1.00 89.88 185 GLU A C 1
ATOM 1518 O O . GLU A 1 185 ? -6.787 0.471 26.893 1.00 89.88 185 GLU A O 1
ATOM 1523 N N . THR A 1 186 ? -8.512 0.507 25.432 1.00 90.06 186 THR A N 1
ATOM 1524 C CA . THR A 1 186 ? -8.002 -0.569 24.572 1.00 90.06 186 THR A CA 1
ATOM 1525 C C . THR A 1 186 ? -6.623 -0.242 24.011 1.00 90.06 186 THR A C 1
ATOM 1527 O O . THR A 1 186 ? -5.740 -1.101 23.965 1.00 90.06 186 THR A O 1
ATOM 1530 N N . TRP A 1 187 ? -6.389 1.013 23.620 1.00 91.44 187 TRP A N 1
ATOM 1531 C CA . TRP A 1 187 ? -5.086 1.427 23.106 1.00 91.44 187 TRP A CA 1
ATOM 1532 C C . TRP A 1 187 ? -3.968 1.322 24.149 1.00 91.44 187 TRP A C 1
ATOM 1534 O O . TRP A 1 187 ? -2.895 0.786 23.866 1.00 91.44 187 TRP A O 1
ATOM 1544 N N . VAL A 1 188 ? -4.208 1.814 25.368 1.00 89.19 188 VAL A N 1
ATOM 1545 C CA . VAL A 1 188 ? -3.227 1.758 26.464 1.00 89.19 188 VAL A CA 1
ATOM 1546 C C . VAL A 1 188 ? -2.924 0.312 26.855 1.00 89.19 188 VAL A C 1
ATOM 1548 O O . VAL A 1 188 ? -1.759 -0.024 27.100 1.00 89.19 188 VAL A O 1
ATOM 1551 N N . GLU A 1 189 ? -3.943 -0.546 26.893 1.00 88.44 189 G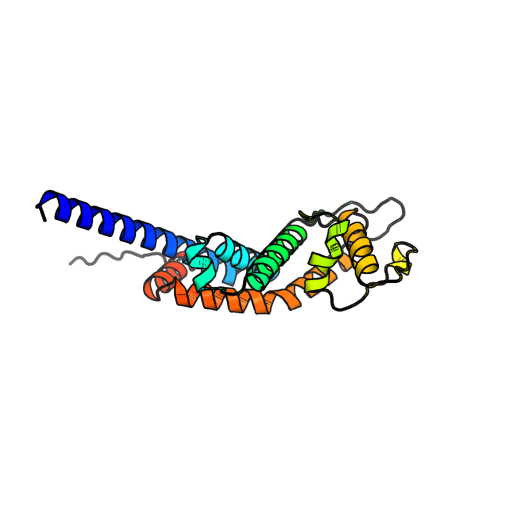LU A N 1
ATOM 1552 C CA . GLU A 1 189 ? -3.774 -1.978 27.139 1.00 88.44 189 GLU A CA 1
ATOM 1553 C C . GLU A 1 189 ? -2.924 -2.632 26.043 1.00 88.44 189 GLU A C 1
ATOM 1555 O O . GLU A 1 189 ? -1.903 -3.254 26.345 1.00 88.44 189 GLU A O 1
ATOM 1560 N N . THR A 1 190 ? -3.269 -2.395 24.777 1.00 88.50 190 THR A N 1
ATOM 1561 C CA . THR A 1 190 ? -2.550 -2.931 23.612 1.00 88.50 190 THR A CA 1
ATOM 1562 C C . THR A 1 190 ? -1.075 -2.528 23.619 1.00 88.50 190 THR A C 1
ATOM 1564 O O . THR A 1 190 ? -0.190 -3.374 23.470 1.00 88.50 190 THR A O 1
ATOM 1567 N N . LEU A 1 191 ? -0.777 -1.245 23.853 1.00 85.94 191 LEU A N 1
ATOM 1568 C CA . LEU A 1 191 ? 0.603 -0.766 23.945 1.00 85.94 191 LEU A CA 1
ATOM 1569 C C . LEU A 1 191 ? 1.357 -1.396 25.118 1.00 85.94 191 LEU A C 1
ATOM 1571 O O . LEU A 1 191 ? 2.537 -1.713 24.984 1.00 85.94 191 LEU A O 1
ATOM 1575 N N . SER A 1 192 ? 0.692 -1.601 26.257 1.00 84.81 192 SER A N 1
ATOM 1576 C CA . SER A 1 192 ? 1.312 -2.228 27.430 1.00 84.81 192 SER A CA 1
ATOM 1577 C C . SER A 1 192 ? 1.692 -3.687 27.166 1.00 84.81 192 SER A C 1
ATOM 1579 O O . SER A 1 192 ? 2.754 -4.129 27.614 1.00 84.81 192 SER A O 1
ATOM 1581 N N . ILE A 1 193 ? 0.856 -4.415 26.417 1.00 82.94 193 ILE A N 1
ATOM 1582 C CA . ILE A 1 193 ? 1.125 -5.790 25.979 1.00 82.94 193 ILE A CA 1
ATOM 1583 C C . ILE A 1 193 ? 2.314 -5.812 25.012 1.00 82.94 193 ILE A C 1
ATOM 1585 O O . ILE A 1 193 ? 3.273 -6.549 25.241 1.00 82.94 193 ILE A O 1
ATOM 1589 N N . LEU A 1 194 ? 2.298 -4.967 23.976 1.00 79.69 194 LEU A N 1
ATOM 1590 C CA . LEU A 1 194 ? 3.348 -4.933 22.950 1.00 79.69 194 LEU A CA 1
ATOM 1591 C C . LEU A 1 194 ? 4.707 -4.462 23.480 1.00 79.69 194 LEU A C 1
ATOM 1593 O O . LEU A 1 194 ? 5.743 -4.955 23.045 1.00 79.69 194 LEU A O 1
ATOM 1597 N N . GLN A 1 195 ? 4.723 -3.549 24.452 1.00 77.19 195 GLN A N 1
ATOM 1598 C CA . GLN A 1 195 ? 5.950 -3.107 25.127 1.00 77.19 195 GLN A CA 1
ATOM 1599 C C . GLN A 1 195 ? 6.458 -4.114 26.173 1.00 77.19 195 GLN A C 1
ATOM 1601 O O . GLN A 1 195 ? 7.465 -3.860 26.834 1.00 77.19 195 GLN A O 1
ATOM 1606 N N . GLY A 1 196 ? 5.780 -5.254 26.343 1.00 63.81 196 GLY A N 1
ATOM 1607 C CA . GLY A 1 196 ? 6.236 -6.330 27.212 1.00 63.81 196 GLY A CA 1
ATOM 1608 C C . GLY A 1 196 ? 6.200 -5.978 28.697 1.00 63.81 196 GLY A C 1
ATOM 1609 O O . GLY A 1 196 ? 7.059 -6.448 29.449 1.00 63.81 196 GLY A O 1
ATOM 1610 N N . LYS A 1 197 ? 5.223 -5.181 29.166 1.00 49.81 197 LYS A N 1
ATOM 1611 C CA . LYS A 1 197 ? 5.021 -5.024 30.614 1.00 49.81 197 LYS A CA 1
ATOM 1612 C C . LYS A 1 197 ? 4.614 -6.371 31.214 1.00 49.81 197 LYS A C 1
ATOM 1614 O O . LYS A 1 197 ? 3.438 -6.721 31.272 1.00 49.81 197 LYS A O 1
ATOM 1619 N N . LYS A 1 198 ? 5.621 -7.099 31.719 1.00 41.62 198 LYS A N 1
ATOM 1620 C CA . LYS A 1 198 ? 5.497 -8.092 32.789 1.00 41.62 198 LYS A CA 1
ATOM 1621 C C . LYS A 1 198 ? 4.505 -7.534 33.808 1.00 41.62 198 LYS A C 1
ATOM 1623 O O . LYS A 1 198 ? 4.835 -6.600 34.537 1.00 41.62 198 LYS A O 1
ATOM 1628 N N . LYS A 1 199 ? 3.316 -8.128 33.904 1.00 39.97 199 LYS A N 1
ATOM 1629 C CA . LYS A 1 199 ? 2.577 -8.120 35.165 1.00 39.97 199 LYS A CA 1
ATOM 1630 C C . LYS A 1 199 ? 3.441 -8.902 36.154 1.00 39.97 199 LYS A C 1
ATOM 1632 O O . LYS A 1 199 ? 3.300 -10.111 36.289 1.00 39.97 199 LYS A O 1
ATOM 1637 N N . SER A 1 200 ? 4.391 -8.232 36.804 1.00 36.56 200 SER A N 1
ATOM 1638 C CA . SER A 1 200 ? 4.864 -8.678 38.106 1.00 36.56 200 SER A CA 1
ATOM 1639 C C . SER A 1 200 ? 3.670 -8.530 39.039 1.00 36.56 200 SER A C 1
ATOM 1641 O O . SER A 1 200 ? 3.426 -7.455 39.586 1.00 36.56 200 SER A O 1
ATOM 1643 N N . GLY A 1 201 ? 2.879 -9.597 39.141 1.00 42.66 201 GLY A N 1
ATOM 1644 C CA . GLY A 1 201 ? 2.084 -9.827 40.329 1.00 42.66 201 GLY A CA 1
ATOM 1645 C C . GLY A 1 201 ? 3.064 -9.869 41.490 1.00 42.66 201 GLY A C 1
ATOM 1646 O O . GLY A 1 201 ? 3.842 -10.809 41.611 1.00 42.66 201 GLY A O 1
ATOM 1647 N N . VAL A 1 202 ? 3.090 -8.801 42.275 1.00 36.41 202 VAL A N 1
ATOM 1648 C CA . VAL A 1 202 ? 3.496 -8.909 43.665 1.00 36.41 202 VAL A CA 1
ATOM 1649 C C . VAL A 1 202 ? 2.192 -8.911 44.430 1.00 36.41 202 VAL A C 1
ATOM 1651 O O . VAL A 1 202 ? 1.446 -7.931 44.439 1.00 36.41 202 VAL A O 1
ATOM 1654 N N . GLU A 1 203 ? 1.906 -10.100 44.940 1.00 34.91 203 GLU A N 1
ATOM 1655 C CA . GLU A 1 203 ? 0.860 -10.417 45.888 1.00 34.91 203 GLU A CA 1
ATOM 1656 C C . GLU A 1 203 ? 0.838 -9.371 47.002 1.00 34.91 203 GLU A C 1
ATOM 1658 O O . GLU A 1 203 ? 1.847 -9.097 47.651 1.00 34.91 203 GLU A O 1
ATOM 1663 N N . VAL A 1 204 ? -0.337 -8.792 47.227 1.00 42.72 204 VAL A N 1
ATOM 1664 C CA . VAL A 1 204 ? -0.648 -8.200 48.521 1.00 42.72 204 VAL A CA 1
ATOM 1665 C C . VAL A 1 204 ? -1.099 -9.350 49.406 1.00 42.72 204 VAL A C 1
ATOM 1667 O O . VAL A 1 204 ? -2.151 -9.935 49.151 1.00 42.72 204 VAL A O 1
ATOM 1670 N N . SER A 1 205 ? -0.301 -9.683 50.416 1.00 30.09 205 SER A N 1
ATOM 1671 C CA . SER A 1 205 ? -0.725 -10.383 51.635 1.00 30.09 205 SER A CA 1
ATOM 1672 C C . SER A 1 205 ? 0.419 -10.388 52.653 1.00 30.09 205 SER A C 1
ATOM 1674 O O . SER A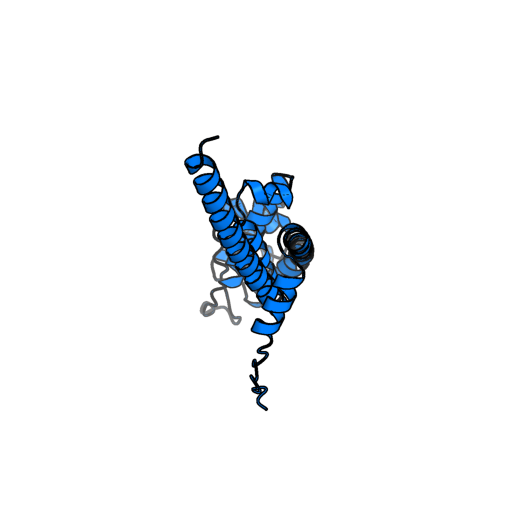 1 205 ? 1.545 -10.701 52.266 1.00 30.09 205 SER A O 1
ATOM 1676 N N . PRO A 1 206 ? 0.148 -10.252 53.958 1.00 39.56 206 PRO A N 1
ATOM 1677 C CA . PRO A 1 206 ? -0.788 -9.369 54.662 1.00 39.56 206 PRO A CA 1
ATOM 1678 C C . PRO A 1 206 ? -0.071 -8.188 55.347 1.00 39.56 206 PRO A C 1
ATOM 1680 O O . PRO A 1 206 ? 1.112 -8.334 55.732 1.00 39.56 206 PRO A O 1
#

pLDDT: mean 84.86, std 15.75, range [30.09, 98.12]

Secondary structure (DSSP, 8-state):
--HHHHHHHHHHHHHHHHHHHHHHHHHHHHHHHHHTS-HHHHHHHHHHHHHTS-HHHHHHH---HHHHHHHHHHHHHHHHHHT-EEEPPPTT--S-EEE---SS-GGGHHHHHTTT--S---HHHHHS---SSHHHHHHHHHHHHHSS-EEHHHHHHHHHHHHHHHHHHHHHHHHHHHHHH--HHHHHHHHHHHTT----------

Sequence (206 aa):
MSEEEELQETLSRAVRVQAKGDFEQLLASQLASALFQDPLNKIRMVFEAYLLLPDEDKVKVVPDDK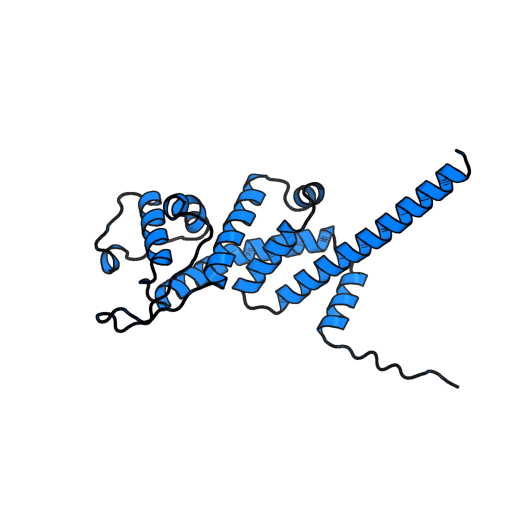EHERIFRLYEVAIGFSNIVIGRPPPHYFVECASVPFPFSWVEGDKYLGLFLNRKWDLKHYLGIEPETWEGYLRCFTAYLMDGYAPLSTVKMVEEEFVVSAMPLALDLLRRIFNKFITRETWVETLSILQGKKKSGVEVSP

Radius of gyration: 23.18 Å; chains: 1; bounding box: 70×26×82 Å

Foldseek 3Di:
DDPVVVVVVVVVVVVVVVVLLVLQLVLLLLQLVLVPDDLLSVLLSLLVSLVPDDPVVNCQLPVDPVLVVLSVLLNLQSQQLVDKAWDDADPPDPAIWIARQRPDALLCQCVRLVQQDPDQDPVCVVPVDDDPDPSSRSSVVNCVRHVGNHGPVVSVVSSVSSSVRSSVVSVSSSVSCCVPRHDPVSNVVSNCVVVPPPPPPPDDDD